Protein AF-0000000073400977 (afdb_homodimer)

Sequence (310 aa):
MTTTLLTLATMTAHAARPRTPLIPEDAAQAQTTTGIQIHACEYDSSHRQARTFQHTEATLYDAAGAAIIKHRAGPSWKAQDGSRIVGEKIADAPSPNADNTTRLPLSTHASASGSLASVRCVRRLDTKGGTARATPCTTEPQLGSSPYYARDVFWMTTTLLTLATMTAHAARPRTPLIPEDAAQAQTTTGIQIHACEYDSSHRQARTFQHTEATLYDAAGAAIIKHRAGPSWKAQDGSRIVGEKIADAPSPNADNTTRLPLSTHASASGSLASVRCVRRLDTKGGTARATPCTTEPQLGSSPYYARDVFW

Nearest PDB structures (foldseek):
  7qx5-assembly1_A  TM=2.107E-01  e=5.717E+00  Bacillus thuringiensis serovar israelensis

Secondary structure (DSSP, 8-state):
--------------------PPPPTTPPPPEEEEEEEEEEEEE-TTS-EEEEEEEEEEEEE-TT--EEEEEETTTEEEETTS-EEEEEE------SSTTB----EEEEEESSSSTTTT--EEEEEEEEEBPPP-SPPSSSSEEEEEEEEEEEEE-/--------------------PPPPTTPPPPEEEEEEEEEEEEE-TTS-EEEEEEEEEEEEE-TT--EEEEEETTTEEEETTS-EEEEEE------SSTTB----EEEEEESSSSTTTT--EEEEEEEEEBPPP-SPPSSSSEEEEEEEEEEEEE-

pLDDT: mean 84.65, std 14.19, range [38.97, 98.44]

Structure (mmCIF, N/CA/C/O backbone):
data_AF-0000000073400977-model_v1
#
loop_
_entity.id
_entity.type
_entity.pdbx_description
1 polymer 'DUF3455 domain-containing protein'
#
loop_
_atom_site.group_PDB
_atom_site.id
_atom_site.type_symbol
_atom_site.label_atom_id
_atom_site.label_alt_id
_atom_site.label_comp_id
_atom_site.label_asym_id
_atom_site.label_entity_id
_atom_site.label_seq_id
_atom_site.pdbx_PDB_ins_code
_atom_site.Cartn_x
_atom_site.Cartn_y
_atom_site.Cartn_z
_atom_site.occupancy
_atom_site.B_iso_or_equiv
_atom_site.auth_seq_id
_atom_site.auth_comp_id
_atom_site.auth_asym_id
_atom_site.auth_atom_id
_atom_site.pdbx_PDB_model_num
ATOM 1 N N . MET A 1 1 ? -54.625 52.094 -8.906 1 39.78 1 MET A N 1
ATOM 2 C CA . MET A 1 1 ? -53.625 51.719 -7.902 1 39.78 1 MET A CA 1
ATOM 3 C C . MET A 1 1 ? -52.875 50.469 -8.344 1 39.78 1 MET A C 1
ATOM 5 O O . MET A 1 1 ? -53.438 49.375 -8.461 1 39.78 1 MET A O 1
ATOM 9 N N . THR A 1 2 ? -51.812 50.625 -9.289 1 54.19 2 THR A N 1
ATOM 10 C CA . THR A 1 2 ? -50.938 49.625 -9.852 1 54.19 2 THR A CA 1
ATOM 11 C C . THR A 1 2 ? -50.031 49 -8.773 1 54.19 2 THR A C 1
ATOM 13 O O . THR A 1 2 ? -49.281 49.719 -8.125 1 54.19 2 THR A O 1
ATOM 16 N N . THR A 1 3 ? -50.5 47.906 -8.133 1 53.97 3 THR A N 1
ATOM 17 C CA . THR A 1 3 ? -49.719 47.125 -7.16 1 53.97 3 THR A CA 1
ATOM 18 C C . THR A 1 3 ? -48.469 46.531 -7.805 1 53.97 3 THR A C 1
ATOM 20 O O . THR A 1 3 ? -48.562 45.781 -8.773 1 53.97 3 THR A O 1
ATOM 23 N N . THR A 1 4 ? -47.375 47.25 -7.695 1 54.69 4 THR A N 1
ATOM 24 C CA . THR A 1 4 ? -46.094 46.688 -8.156 1 54.69 4 THR A CA 1
ATOM 25 C C . THR A 1 4 ? -45.656 45.562 -7.254 1 54.69 4 THR A C 1
ATOM 27 O O . THR A 1 4 ? -45.5 45.719 -6.043 1 54.69 4 THR A O 1
ATOM 30 N N . LEU A 1 5 ? -45.875 44.281 -7.664 1 56.19 5 LEU A N 1
ATOM 31 C CA . LEU A 1 5 ? -45.344 43.125 -6.969 1 56.19 5 LEU A CA 1
ATOM 32 C C . LEU A 1 5 ? -43.844 43.094 -6.988 1 56.19 5 LEU A C 1
ATOM 34 O O . LEU A 1 5 ? -43.219 43 -8.055 1 56.19 5 LEU A O 1
ATOM 38 N N . LEU A 1 6 ? -43.281 43.625 -5.875 1 54.19 6 LEU A N 1
ATOM 39 C CA . LEU A 1 6 ? -41.812 43.5 -5.75 1 54.19 6 LEU A CA 1
ATOM 40 C C . LEU A 1 6 ? -41.438 42.031 -5.477 1 54.19 6 LEU A C 1
ATOM 42 O O . LEU A 1 6 ? -41.812 41.469 -4.457 1 54.19 6 LEU A O 1
ATOM 46 N N . THR A 1 7 ? -41.125 41.25 -6.496 1 57.5 7 THR A N 1
ATOM 47 C CA . THR A 1 7 ? -40.594 39.906 -6.293 1 57.5 7 THR A CA 1
ATOM 48 C C . THR A 1 7 ? -39.219 39.969 -5.641 1 57.5 7 THR A C 1
ATOM 50 O O . THR A 1 7 ? -38.312 40.625 -6.156 1 57.5 7 THR A O 1
ATOM 53 N N . LEU A 1 8 ? -39.188 39.781 -4.316 1 54.88 8 LEU A N 1
ATOM 54 C CA . LEU A 1 8 ? -37.906 39.594 -3.627 1 54.88 8 LEU A CA 1
ATOM 55 C C . LEU A 1 8 ? -37.188 38.344 -4.152 1 54.88 8 LEU A C 1
ATOM 57 O O . LEU A 1 8 ? -37.656 37.219 -3.992 1 54.88 8 LEU A O 1
ATOM 61 N N . ALA A 1 9 ? -36.188 38.531 -5.043 1 54.69 9 ALA A N 1
ATOM 62 C CA . ALA A 1 9 ? -35.312 37.438 -5.445 1 54.69 9 ALA A CA 1
ATOM 63 C C . ALA A 1 9 ? -34.406 37 -4.297 1 54.69 9 ALA A C 1
ATOM 65 O O . ALA A 1 9 ? -33.594 37.781 -3.814 1 54.69 9 ALA A O 1
ATOM 66 N N . THR A 1 10 ? -34.75 36 -3.488 1 56 10 THR A N 1
ATOM 67 C CA . THR A 1 10 ? -33.844 35.406 -2.525 1 56 10 THR A CA 1
ATOM 68 C C . THR A 1 10 ? -32.594 34.844 -3.229 1 56 10 THR A C 1
ATOM 70 O O . THR A 1 10 ? -32.719 33.969 -4.109 1 56 10 THR A O 1
ATOM 73 N N . MET A 1 11 ? -31.547 35.625 -3.299 1 50.44 11 MET A N 1
ATOM 74 C CA . MET A 1 11 ? -30.297 35 -3.738 1 50.44 11 MET A CA 1
ATOM 75 C C . MET A 1 11 ? -29.812 33.969 -2.742 1 50.44 11 MET A C 1
ATOM 77 O O . MET A 1 11 ? -29.641 34.25 -1.558 1 50.44 11 MET A O 1
ATOM 81 N N . THR A 1 12 ? -30.141 32.75 -2.914 1 53.78 12 THR A N 1
ATOM 82 C CA . THR A 1 12 ? -29.516 31.703 -2.121 1 53.78 12 THR A CA 1
ATOM 83 C C . THR A 1 12 ? -27.984 31.812 -2.184 1 53.78 12 THR A C 1
ATOM 85 O O . THR A 1 12 ? -27.406 31.844 -3.27 1 53.78 12 THR A O 1
ATOM 88 N N . ALA A 1 13 ? -27.344 32.5 -1.235 1 48.69 13 ALA A N 1
ATOM 89 C CA . ALA A 1 13 ? -25.875 32.406 -1.113 1 48.69 13 ALA A CA 1
ATOM 90 C C . ALA A 1 13 ? -25.391 30.969 -1.142 1 48.69 13 ALA A C 1
ATOM 92 O O . ALA A 1 13 ? -25.766 30.172 -0.286 1 48.69 13 ALA A O 1
ATOM 93 N N . HIS A 1 14 ? -25.141 30.375 -2.268 1 51.81 14 HIS A N 1
ATOM 94 C CA . HIS A 1 14 ? -24.422 29.109 -2.244 1 51.81 14 HIS A CA 1
ATOM 95 C C . HIS A 1 14 ? -23.188 29.203 -1.34 1 51.81 14 HIS A C 1
ATOM 97 O O . HIS A 1 14 ? -22.359 30.094 -1.499 1 51.81 14 HIS A O 1
ATOM 103 N N . ALA A 1 15 ? -23.328 28.922 -0.054 1 50.62 15 ALA A N 1
ATOM 104 C CA . ALA A 1 15 ? -22.156 28.844 0.823 1 50.62 15 ALA A CA 1
ATOM 105 C C . ALA A 1 15 ? -20.938 28.359 0.061 1 50.62 15 ALA A C 1
ATOM 107 O O . ALA A 1 15 ? -21.016 27.359 -0.672 1 50.62 15 ALA A O 1
ATOM 108 N N . ALA A 1 16 ? -19.969 29.188 -0.176 1 49.66 16 ALA A N 1
ATOM 109 C CA . ALA A 1 16 ? -18.703 28.875 -0.848 1 49.66 16 ALA A CA 1
ATOM 110 C C . ALA A 1 16 ? -18.078 27.609 -0.268 1 49.66 16 ALA A C 1
ATOM 112 O O . ALA A 1 16 ? -18.047 27.422 0.952 1 49.66 16 ALA A O 1
ATOM 113 N N . ARG A 1 17 ? -18.234 26.469 -0.94 1 48.78 17 ARG A N 1
ATOM 114 C CA . ARG A 1 17 ? -17.484 25.266 -0.56 1 48.78 17 ARG A CA 1
ATOM 115 C C . ARG A 1 17 ? -16.094 25.625 -0.065 1 48.78 17 ARG A C 1
ATOM 117 O O . ARG A 1 17 ? -15.391 26.422 -0.695 1 48.78 17 ARG A O 1
ATOM 124 N N . PRO A 1 18 ? -15.938 25.469 1.251 1 52.59 18 PRO A N 1
ATOM 125 C CA . PRO A 1 18 ? -14.586 25.797 1.709 1 52.59 18 PRO A CA 1
ATOM 126 C C . PRO A 1 18 ? -13.5 25.344 0.733 1 52.59 18 PRO A C 1
ATOM 128 O O . PRO A 1 18 ? -13.625 24.281 0.118 1 52.59 18 PRO A O 1
ATOM 131 N N . ARG A 1 19 ? -12.758 26.234 0.115 1 57.56 19 ARG A N 1
ATOM 132 C CA . ARG A 1 19 ? -11.703 26 -0.868 1 57.56 19 ARG A CA 1
ATOM 133 C C . ARG A 1 19 ? -10.594 25.125 -0.293 1 57.56 19 ARG A C 1
ATOM 135 O O . ARG A 1 19 ? -10.148 25.344 0.839 1 57.56 19 ARG A O 1
ATOM 142 N N . THR A 1 20 ? -10.414 23.844 -0.819 1 63.03 20 THR A N 1
ATOM 143 C CA . THR A 1 20 ? -9.234 23.031 -0.506 1 63.03 20 THR A CA 1
ATOM 144 C C . THR A 1 20 ? -7.98 23.906 -0.473 1 63.03 20 THR A C 1
ATOM 146 O O . THR A 1 20 ? -7.688 24.609 -1.437 1 63.03 20 THR A O 1
ATOM 149 N N . PRO A 1 21 ? -7.441 24.062 0.737 1 70.44 21 PRO A N 1
ATOM 150 C CA . PRO A 1 21 ? -6.203 24.844 0.768 1 70.44 21 PRO A CA 1
ATOM 151 C C . PRO A 1 21 ? -5.176 24.344 -0.253 1 70.44 21 PRO A C 1
ATOM 153 O O . PRO A 1 21 ? -5.062 23.141 -0.494 1 70.44 21 PRO A O 1
ATOM 156 N N . LEU A 1 22 ? -4.609 25.234 -0.912 1 80 22 LEU A N 1
ATOM 157 C CA . LEU A 1 22 ? -3.537 24.922 -1.851 1 80 22 LEU A CA 1
ATOM 158 C C . LEU A 1 22 ? -2.279 24.484 -1.111 1 80 22 LEU A C 1
ATOM 160 O O . LEU A 1 22 ? -1.969 25 -0.038 1 80 22 LEU A O 1
ATOM 164 N N . ILE A 1 23 ? -1.679 23.531 -1.582 1 85.5 23 ILE A N 1
ATOM 165 C CA . ILE A 1 23 ? -0.387 23.109 -1.049 1 85.5 23 ILE A CA 1
ATOM 166 C C . ILE A 1 23 ? 0.667 24.172 -1.347 1 85.5 23 ILE A C 1
ATOM 168 O O . ILE A 1 23 ? 0.895 24.516 -2.508 1 85.5 23 ILE A O 1
ATOM 172 N N . PRO A 1 24 ? 1.241 24.656 -0.338 1 88.31 24 PRO A N 1
ATOM 173 C CA . PRO A 1 24 ? 2.266 25.672 -0.581 1 88.31 24 PRO A CA 1
ATOM 174 C C . PRO A 1 24 ? 3.469 25.141 -1.347 1 88.31 24 PRO A C 1
ATOM 176 O O . PRO A 1 24 ? 3.771 23.938 -1.262 1 88.31 24 PRO A O 1
ATOM 179 N N . GLU A 1 25 ? 4.148 25.984 -2 1 84.5 25 GLU A N 1
ATOM 180 C CA . GLU A 1 25 ? 5.301 25.594 -2.807 1 84.5 25 GLU A CA 1
ATOM 181 C C . GLU A 1 25 ? 6.422 25.047 -1.933 1 84.5 25 GLU A C 1
ATOM 183 O O . GLU A 1 25 ? 7.199 24.203 -2.377 1 84.5 25 GLU A O 1
ATOM 188 N N . ASP A 1 26 ? 6.465 25.5 -0.691 1 85.88 26 ASP A N 1
ATOM 189 C CA . ASP A 1 26 ? 7.566 25.094 0.182 1 85.88 26 ASP A CA 1
ATOM 190 C C . ASP A 1 26 ? 7.152 23.938 1.082 1 85.88 26 ASP A C 1
ATOM 192 O O . ASP A 1 26 ? 7.812 23.656 2.084 1 85.88 26 ASP A O 1
ATOM 196 N N . ALA A 1 27 ? 6.109 23.359 0.75 1 88.94 27 ALA A N 1
ATOM 197 C CA . ALA A 1 27 ? 5.688 22.188 1.524 1 88.94 27 ALA A CA 1
ATOM 198 C C . ALA A 1 27 ? 6.762 21.109 1.511 1 88.94 27 ALA A C 1
ATOM 200 O O . ALA A 1 27 ? 7.504 20.969 0.537 1 88.94 27 ALA A O 1
ATOM 201 N N . ALA A 1 28 ? 6.777 20.375 2.65 1 85.5 28 ALA A N 1
ATOM 202 C CA . ALA A 1 28 ? 7.715 19.266 2.721 1 85.5 28 ALA A CA 1
ATOM 203 C C . ALA A 1 28 ? 7.449 18.25 1.612 1 85.5 28 ALA A C 1
ATOM 205 O O . ALA A 1 28 ? 6.344 18.188 1.064 1 85.5 28 ALA A O 1
ATOM 206 N N . GLN A 1 29 ? 8.555 17.516 1.292 1 85.25 29 GLN A N 1
ATOM 207 C CA . GLN A 1 29 ? 8.414 16.453 0.294 1 85.25 29 GLN A CA 1
ATOM 208 C C . GLN A 1 29 ? 7.336 15.461 0.695 1 85.25 29 GLN A C 1
ATOM 210 O O . GLN A 1 29 ? 7.234 15.078 1.864 1 85.25 29 GLN A O 1
ATOM 215 N N . ALA A 1 30 ? 6.602 15.023 -0.311 1 90.06 30 ALA A N 1
ATOM 216 C CA . ALA A 1 30 ? 5.555 14.031 -0.081 1 90.06 30 ALA A CA 1
ATOM 217 C C . ALA A 1 30 ? 6.148 12.703 0.376 1 90.06 30 ALA A C 1
ATOM 219 O O . ALA A 1 30 ? 7.18 12.266 -0.144 1 90.06 30 ALA A O 1
ATOM 220 N N . GLN A 1 31 ? 5.512 12.133 1.37 1 94.69 31 GLN A N 1
ATOM 221 C CA . GLN A 1 31 ? 5.855 10.781 1.821 1 94.69 31 GLN A CA 1
ATOM 222 C C . GLN A 1 31 ? 4.934 9.742 1.188 1 94.69 31 GLN A C 1
ATOM 224 O O . GLN A 1 31 ? 3.727 9.953 1.083 1 94.69 31 GLN A O 1
ATOM 229 N N . THR A 1 32 ? 5.551 8.672 0.686 1 96.5 32 THR A N 1
ATOM 230 C CA . THR A 1 32 ? 4.727 7.582 0.184 1 96.5 32 THR A CA 1
ATOM 231 C C . THR A 1 32 ? 4.094 6.805 1.337 1 96.5 32 THR A C 1
ATOM 233 O O . THR A 1 32 ? 4.754 6.539 2.344 1 96.5 32 THR A O 1
ATOM 236 N N . THR A 1 33 ? 2.848 6.438 1.116 1 97.5 33 THR A N 1
ATOM 237 C CA . THR A 1 33 ? 2.064 5.816 2.178 1 97.5 33 THR A CA 1
ATOM 238 C C . THR A 1 33 ? 1.397 4.539 1.679 1 97.5 33 THR A C 1
ATOM 240 O O . THR A 1 33 ? 0.816 4.52 0.592 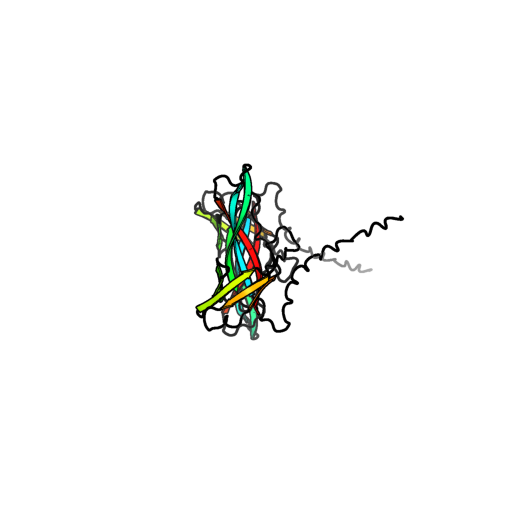1 97.5 33 THR A O 1
ATOM 243 N N . THR A 1 34 ? 1.548 3.455 2.396 1 98 34 THR A N 1
ATOM 244 C CA . THR A 1 34 ? 0.735 2.262 2.191 1 98 34 THR A CA 1
ATOM 245 C C . THR A 1 34 ? 0.111 1.799 3.504 1 98 34 THR A C 1
ATOM 247 O O . THR A 1 34 ? 0.712 1.95 4.57 1 98 34 THR A O 1
ATOM 250 N N . GLY A 1 35 ? -1.035 1.235 3.43 1 97.38 35 GLY A N 1
ATOM 251 C CA . GLY A 1 35 ? -1.782 0.734 4.574 1 97.38 35 GLY A CA 1
ATOM 252 C C . GLY A 1 35 ? -3.174 0.253 4.211 1 97.38 35 GLY A C 1
ATOM 253 O O . GLY A 1 35 ? -3.396 -0.255 3.109 1 97.38 35 GLY A O 1
ATOM 254 N N . ILE A 1 36 ? -4.047 0.363 5.262 1 97.31 36 ILE A N 1
ATOM 255 C CA . ILE A 1 36 ? -5.418 -0.092 5.055 1 97.31 36 ILE A CA 1
ATOM 256 C C . ILE A 1 36 ? -6.395 0.963 5.57 1 97.31 36 ILE A C 1
ATOM 258 O O . ILE A 1 36 ? -6.125 1.627 6.574 1 97.31 36 ILE A O 1
ATOM 262 N N . GLN A 1 37 ? -7.453 1.083 4.781 1 96.12 37 GLN A N 1
ATOM 263 C CA . GLN A 1 37 ? -8.648 1.747 5.285 1 96.12 37 GLN A CA 1
ATOM 264 C C . GLN A 1 37 ? -9.602 0.746 5.926 1 96.12 37 GLN A C 1
ATOM 266 O O . GLN A 1 37 ? -9.945 -0.275 5.324 1 96.12 37 GLN A O 1
ATOM 271 N N . ILE A 1 38 ? -10.031 1.116 7.121 1 94.62 38 ILE A N 1
ATOM 272 C CA . ILE A 1 38 ? -10.922 0.216 7.848 1 94.62 38 ILE A CA 1
ATOM 273 C C . ILE A 1 38 ? -12.352 0.746 7.785 1 94.62 38 ILE A C 1
ATOM 275 O O . ILE A 1 38 ? -12.602 1.912 8.094 1 94.62 38 ILE A O 1
ATOM 279 N N . HIS A 1 39 ? -13.211 -0.161 7.348 1 92.5 39 HIS A N 1
ATOM 280 C CA . HIS A 1 39 ? -14.633 0.156 7.25 1 92.5 39 HIS A CA 1
ATOM 281 C C . HIS A 1 39 ? -15.469 -0.806 8.086 1 92.5 39 HIS A C 1
ATOM 283 O O . HIS A 1 39 ? -15.117 -1.978 8.234 1 92.5 39 HIS A O 1
ATOM 289 N N . ALA A 1 40 ? -16.516 -0.294 8.617 1 89.19 40 ALA A N 1
ATOM 290 C CA . ALA A 1 40 ? -17.516 -1.134 9.281 1 89.19 40 ALA A CA 1
ATOM 291 C C . ALA A 1 40 ? -18.719 -1.375 8.375 1 89.19 40 ALA A C 1
ATOM 293 O O . ALA A 1 40 ? -19.188 -0.462 7.688 1 89.19 40 ALA A O 1
ATOM 294 N N . CYS A 1 41 ? -19.047 -2.58 8.297 1 84.5 41 CYS A N 1
ATOM 295 C CA . CYS A 1 41 ? -20.281 -2.947 7.625 1 84.5 41 CYS A CA 1
ATOM 296 C C . CYS A 1 41 ? -21.422 -3.092 8.625 1 84.5 41 CYS A C 1
ATOM 298 O O . CYS A 1 41 ? -21.312 -3.846 9.594 1 84.5 41 CYS A O 1
ATOM 300 N N . GLU A 1 42 ? -22.438 -2.297 8.406 1 82.25 42 GLU A N 1
ATOM 301 C CA . GLU A 1 42 ? -23.594 -2.33 9.289 1 82.25 42 GLU A CA 1
ATOM 302 C C . GLU A 1 42 ? -24.891 -2.293 8.484 1 82.25 42 GLU A C 1
ATOM 304 O O . GLU A 1 42 ? -24.891 -1.948 7.301 1 82.25 42 GLU A O 1
ATOM 309 N N . TYR A 1 43 ? -25.875 -2.84 9.07 1 78.69 43 TYR A N 1
ATOM 310 C CA . TYR A 1 43 ? -27.203 -2.682 8.5 1 78.69 43 TYR A CA 1
ATOM 311 C C . TYR A 1 43 ? -27.891 -1.432 9.047 1 78.69 43 TYR A C 1
ATOM 313 O O . TYR A 1 43 ? -27.781 -1.126 10.234 1 78.69 43 TYR A O 1
ATOM 321 N N . ASP A 1 44 ? -28.344 -0.741 8.031 1 76.38 44 ASP A N 1
ATOM 322 C CA . ASP A 1 44 ? -29.078 0.423 8.508 1 76.38 44 ASP A CA 1
ATOM 323 C C . ASP A 1 44 ? -30.484 0.03 8.977 1 76.38 44 ASP A C 1
ATOM 325 O O . ASP A 1 44 ? -30.797 -1.157 9.047 1 76.38 44 ASP A O 1
ATOM 329 N N . SER A 1 45 ? -31.203 1.063 9.453 1 80.44 45 SER A N 1
ATOM 330 C CA . SER A 1 45 ? -32.531 0.844 10.039 1 80.44 45 SER A CA 1
ATOM 331 C C . SER A 1 45 ? -33.469 0.174 9.039 1 80.44 45 SER A C 1
ATOM 333 O O . SER A 1 45 ? -34.438 -0.482 9.43 1 80.44 45 SER A O 1
ATOM 335 N N . SER A 1 46 ? -33.188 0.303 7.766 1 85.19 46 SER A N 1
ATOM 336 C CA . SER A 1 46 ? -33.969 -0.32 6.723 1 85.19 46 SER A CA 1
ATOM 337 C C . SER A 1 46 ? -33.406 -1.669 6.309 1 85.19 46 SER A C 1
ATOM 339 O O . SER A 1 46 ? -33.781 -2.227 5.281 1 85.19 46 SER A O 1
ATOM 341 N N . HIS A 1 47 ? -32.469 -2.092 7.023 1 77.81 47 HIS A N 1
ATOM 342 C CA . HIS A 1 47 ? -31.812 -3.389 6.832 1 77.81 47 HIS A CA 1
ATOM 343 C C . HIS A 1 47 ? -31 -3.416 5.543 1 77.81 47 HIS A C 1
ATOM 345 O O . HIS A 1 47 ? -30.844 -4.469 4.926 1 77.81 47 HIS A O 1
ATOM 351 N N . ARG A 1 48 ? -30.781 -2.186 5.125 1 82.56 48 ARG A N 1
ATOM 352 C CA . ARG A 1 48 ? -29.844 -2.078 4.012 1 82.56 48 ARG A CA 1
ATOM 353 C C . ARG A 1 48 ? -28.406 -2.035 4.512 1 82.56 48 ARG A C 1
ATOM 355 O O . ARG A 1 48 ? -28.141 -1.498 5.586 1 82.56 48 ARG A O 1
ATOM 362 N N . GLN A 1 49 ? -27.547 -2.697 3.736 1 82.12 49 GLN A N 1
ATOM 363 C CA . GLN A 1 49 ? -26.125 -2.695 4.113 1 82.12 49 GLN A CA 1
ATOM 364 C C . GLN A 1 49 ? -25.5 -1.335 3.85 1 82.12 49 GLN A C 1
ATOM 366 O O . GLN A 1 49 ? -25.734 -0.72 2.809 1 82.12 49 GLN A O 1
ATOM 371 N N . ALA A 1 50 ? -24.906 -0.84 4.969 1 81.06 50 ALA A N 1
ATOM 372 C CA . ALA A 1 50 ? -24.125 0.392 4.855 1 81.06 50 ALA A CA 1
ATOM 373 C C . ALA A 1 50 ? -22.688 0.177 5.312 1 81.06 50 ALA A C 1
ATOM 375 O O . ALA A 1 50 ? -22.438 -0.606 6.23 1 81.06 50 ALA A O 1
ATOM 376 N N . ARG A 1 51 ? -21.781 0.75 4.582 1 85.94 51 ARG A N 1
ATOM 377 C CA . ARG A 1 51 ? -20.375 0.733 4.992 1 85.94 51 ARG A CA 1
ATOM 378 C C . ARG A 1 51 ? -19.922 2.117 5.441 1 85.94 51 ARG A C 1
ATOM 380 O O . ARG A 1 51 ? -20.125 3.104 4.73 1 85.94 51 ARG A O 1
ATOM 387 N N . THR A 1 52 ? -19.344 2.117 6.688 1 88.5 52 THR A N 1
ATOM 388 C CA . THR A 1 52 ? -18.891 3.379 7.258 1 88.5 52 THR A CA 1
ATOM 389 C C . THR A 1 52 ? -17.391 3.338 7.539 1 88.5 52 THR A C 1
ATOM 391 O O . THR A 1 52 ? -16.891 2.377 8.125 1 88.5 52 THR A O 1
ATOM 394 N N . PHE A 1 53 ? -16.844 4.398 7.113 1 91.19 53 PHE A N 1
ATOM 395 C CA . PHE A 1 53 ? -15.422 4.5 7.391 1 91.19 53 PHE A CA 1
ATOM 396 C C . PHE A 1 53 ? -15.164 4.605 8.891 1 91.19 53 PHE A C 1
ATOM 398 O O . PHE A 1 53 ? -15.828 5.375 9.586 1 91.19 53 PHE A O 1
ATOM 405 N N . GLN A 1 54 ? -14.141 3.795 9.352 1 93.56 54 GLN A N 1
ATOM 406 C CA . GLN A 1 54 ? -13.758 3.859 10.758 1 93.56 54 GLN A CA 1
ATOM 407 C C . GLN A 1 54 ? -12.453 4.621 10.945 1 93.56 54 GLN A C 1
ATOM 409 O O . GLN A 1 54 ? -12.438 5.719 11.508 1 93.56 54 GLN A O 1
ATOM 414 N N . HIS A 1 55 ? -11.359 4.125 10.43 1 94.94 55 HIS A N 1
ATOM 415 C CA . HIS A 1 55 ? -10.07 4.801 10.5 1 94.94 55 HIS A CA 1
ATOM 416 C C . HIS A 1 55 ? -9.07 4.184 9.523 1 94.94 55 HIS A C 1
ATOM 418 O O . HIS A 1 55 ? -9.375 3.186 8.867 1 94.94 55 HIS A O 1
ATOM 424 N N . THR A 1 56 ? -7.895 4.879 9.492 1 95.5 56 THR A N 1
ATOM 425 C CA . THR A 1 56 ? -6.785 4.426 8.664 1 95.5 56 THR A CA 1
ATOM 426 C C . THR A 1 56 ? -5.66 3.857 9.523 1 95.5 56 THR A C 1
ATOM 428 O O . THR A 1 56 ? -5.406 4.344 10.625 1 95.5 56 THR A O 1
ATOM 431 N N . GLU A 1 57 ? -5.039 2.768 9.047 1 97.81 57 GLU A N 1
ATOM 432 C CA . GLU A 1 57 ? -3.742 2.309 9.531 1 97.81 57 GLU A CA 1
ATOM 433 C C . GLU A 1 57 ? -2.713 2.268 8.406 1 97.81 57 GLU A C 1
ATOM 435 O O . GLU A 1 57 ? -2.906 1.573 7.406 1 97.81 57 GLU A O 1
ATOM 440 N N . ALA A 1 58 ? -1.664 3.031 8.656 1 98.25 58 ALA A N 1
ATOM 441 C CA . ALA A 1 58 ? -0.734 3.119 7.531 1 98.25 58 ALA A CA 1
ATOM 442 C C . ALA A 1 58 ? 0.674 3.457 8.016 1 98.25 58 ALA A C 1
ATOM 444 O O . ALA A 1 58 ? 0.871 3.816 9.172 1 98.25 58 ALA A O 1
ATOM 445 N N . THR A 1 59 ? 1.605 3.184 7.172 1 98.38 59 THR A N 1
ATOM 446 C CA . THR A 1 59 ? 3.002 3.572 7.336 1 98.38 59 THR A CA 1
ATOM 447 C C . THR A 1 59 ? 3.428 4.535 6.23 1 98.38 59 THR A C 1
ATOM 449 O O . THR A 1 59 ? 3.1 4.328 5.062 1 98.38 59 THR A O 1
ATOM 452 N N . LEU A 1 60 ? 4.062 5.582 6.605 1 98.19 60 LEU A N 1
ATOM 453 C CA . LEU A 1 60 ? 4.625 6.527 5.645 1 98.19 60 LEU A CA 1
ATOM 454 C C . LEU A 1 60 ? 6.137 6.359 5.539 1 98.19 60 LEU A C 1
ATOM 456 O O . LEU A 1 60 ? 6.82 6.195 6.551 1 98.19 60 LEU A O 1
ATOM 460 N N . TYR A 1 61 ? 6.605 6.434 4.328 1 95.69 61 TYR A N 1
ATOM 461 C CA . TYR A 1 61 ? 8.016 6.25 4.004 1 95.69 61 TYR A CA 1
ATOM 462 C C . TYR A 1 61 ? 8.609 7.516 3.4 1 95.69 61 TYR A C 1
ATOM 464 O O . TYR A 1 61 ? 7.984 8.164 2.561 1 95.69 61 TYR A O 1
ATOM 472 N N . ASP A 1 62 ? 9.797 7.867 3.854 1 92.56 62 ASP A N 1
ATOM 473 C CA . ASP A 1 62 ? 10.438 9.039 3.268 1 92.56 62 ASP A CA 1
ATOM 474 C C . ASP A 1 62 ? 11.133 8.688 1.954 1 92.56 62 ASP A C 1
ATOM 476 O O . ASP A 1 62 ? 11.016 7.562 1.465 1 92.56 62 ASP A O 1
ATOM 480 N N . ALA A 1 63 ? 11.781 9.656 1.384 1 87.62 63 ALA A N 1
ATOM 481 C CA . ALA A 1 63 ? 12.383 9.5 0.061 1 87.62 63 ALA A CA 1
ATOM 482 C C . ALA A 1 63 ? 13.469 8.438 0.073 1 87.62 63 ALA A C 1
ATOM 484 O O . ALA A 1 63 ? 13.766 7.828 -0.958 1 87.62 63 ALA A O 1
ATOM 485 N N . ALA A 1 64 ? 14.078 8.156 1.246 1 84.56 64 ALA A N 1
ATOM 486 C CA . ALA A 1 64 ? 15.133 7.156 1.378 1 84.56 64 ALA A CA 1
ATOM 487 C C . ALA A 1 64 ? 14.539 5.766 1.589 1 84.56 64 ALA A C 1
ATOM 489 O O . ALA A 1 64 ? 15.273 4.77 1.615 1 84.56 64 ALA A O 1
ATOM 490 N N . GLY A 1 65 ? 13.219 5.711 1.744 1 89.88 65 GLY A N 1
ATOM 491 C CA . GLY A 1 65 ? 12.555 4.43 1.933 1 89.88 65 GLY A CA 1
ATOM 492 C C . GLY A 1 65 ? 12.453 4.02 3.389 1 89.88 65 GLY A C 1
ATOM 493 O O . GLY A 1 65 ? 12.094 2.879 3.695 1 89.88 65 GLY A O 1
ATOM 494 N N . ALA A 1 66 ? 12.852 4.922 4.246 1 91.25 66 ALA A N 1
ATOM 495 C CA . ALA A 1 66 ? 12.711 4.629 5.668 1 91.25 66 ALA A CA 1
ATOM 496 C C . ALA A 1 66 ? 11.266 4.801 6.125 1 91.25 66 ALA A C 1
ATOM 498 O O . ALA A 1 66 ? 10.594 5.77 5.75 1 91.25 66 ALA A O 1
ATOM 499 N N . ALA A 1 67 ? 10.773 3.793 6.863 1 95.88 67 ALA A N 1
ATOM 500 C CA . ALA A 1 67 ? 9.484 3.947 7.531 1 95.88 67 ALA A CA 1
ATOM 501 C C . ALA A 1 67 ? 9.578 4.949 8.68 1 95.88 67 ALA A C 1
ATOM 503 O O . ALA A 1 67 ? 10.094 4.629 9.75 1 95.88 67 ALA A O 1
ATOM 504 N N . ILE A 1 68 ? 8.938 6.141 8.523 1 96.44 68 ILE A N 1
ATOM 505 C CA . ILE A 1 68 ? 9.297 7.203 9.453 1 96.44 68 ILE A CA 1
ATOM 506 C C . ILE A 1 68 ? 8.062 7.648 10.227 1 96.44 68 ILE A C 1
ATOM 508 O O . ILE A 1 68 ? 8.172 8.328 11.25 1 96.44 68 ILE A O 1
ATOM 512 N N . ILE A 1 69 ? 6.871 7.387 9.758 1 97.62 69 ILE A N 1
ATOM 513 C CA . ILE A 1 69 ? 5.652 7.84 10.422 1 97.62 69 ILE A CA 1
ATOM 514 C C . ILE A 1 69 ? 4.617 6.715 10.422 1 97.62 69 ILE A C 1
ATOM 516 O O . ILE A 1 69 ? 4.438 6.023 9.422 1 97.62 69 ILE A O 1
ATOM 520 N N . LYS A 1 70 ? 3.994 6.52 11.531 1 98.25 70 LYS A N 1
ATOM 521 C CA . LYS A 1 70 ? 2.811 5.672 11.625 1 98.25 70 LYS A CA 1
ATOM 522 C C . LYS A 1 70 ? 1.535 6.508 11.672 1 98.25 70 LYS A C 1
ATOM 524 O O . LYS A 1 70 ? 1.48 7.527 12.367 1 98.25 70 LYS A O 1
ATOM 529 N N . HIS A 1 71 ? 0.605 6.125 10.844 1 97.62 71 HIS A N 1
ATOM 530 C CA . HIS A 1 71 ? -0.706 6.758 10.758 1 97.62 71 HIS A CA 1
ATOM 531 C C . HIS A 1 71 ? -1.798 5.848 11.305 1 97.62 71 HIS A C 1
ATOM 533 O O . HIS A 1 71 ? -1.89 4.68 10.922 1 97.62 71 HIS A O 1
ATOM 539 N N . ARG A 1 72 ? -2.578 6.344 12.281 1 97.19 72 ARG A N 1
ATOM 540 C CA . ARG A 1 72 ? -3.602 5.539 12.938 1 97.19 72 ARG A CA 1
ATOM 541 C C . ARG A 1 72 ? -4.855 6.363 13.203 1 97.19 72 ARG A C 1
ATOM 543 O O . ARG A 1 72 ? -5.031 7.441 12.633 1 97.19 72 ARG A O 1
ATOM 550 N N . ALA A 1 73 ? -5.738 5.707 13.992 1 95.5 73 ALA A N 1
ATOM 551 C CA . ALA A 1 73 ? -7.004 6.352 14.336 1 95.5 73 ALA A CA 1
ATOM 552 C C . ALA A 1 73 ? -6.77 7.715 14.984 1 95.5 73 ALA A C 1
ATOM 554 O O . ALA A 1 73 ? -5.824 7.887 15.758 1 95.5 73 ALA A O 1
ATOM 555 N N . GLY A 1 74 ? -7.777 8.492 14.711 1 90.12 74 GLY A N 1
ATOM 556 C CA . GLY A 1 74 ? -7.77 9.898 15.094 1 90.12 74 GLY A CA 1
ATOM 557 C C . GLY A 1 74 ? -8.539 10.781 14.133 1 90.12 74 GLY A C 1
ATOM 558 O O . GLY A 1 74 ? -9.734 11.008 14.32 1 90.12 74 GLY A O 1
ATOM 559 N N . PRO A 1 75 ? -7.816 11.008 12.992 1 94.75 75 PRO A N 1
ATOM 560 C CA . PRO A 1 75 ? -6.52 10.5 12.531 1 94.75 75 PRO A CA 1
ATOM 561 C C . PRO A 1 75 ? -5.344 11.125 13.273 1 94.75 75 PRO A C 1
ATOM 563 O O . PRO A 1 75 ? -5.41 12.289 13.672 1 94.75 75 PRO A O 1
ATOM 566 N N . SER A 1 76 ? -4.355 10.367 13.344 1 96.44 76 SER A N 1
ATOM 567 C CA . SER A 1 76 ? -3.125 10.828 13.984 1 96.44 76 SER A CA 1
ATOM 568 C C . SER A 1 76 ? -1.894 10.25 13.297 1 96.44 76 SER A C 1
ATOM 570 O O . SER A 1 76 ? -1.971 9.195 12.656 1 96.44 76 SER A O 1
ATOM 572 N N . TRP A 1 77 ? -0.851 11 13.391 1 96.94 77 TRP A N 1
ATOM 573 C CA . TRP A 1 77 ? 0.461 10.609 12.883 1 96.94 77 TRP A CA 1
ATOM 574 C C . TRP A 1 77 ? 1.516 10.688 13.977 1 96.94 77 TRP A C 1
ATOM 576 O O . TRP A 1 77 ? 1.574 11.672 14.727 1 96.94 77 TRP A O 1
ATOM 586 N N . LYS A 1 78 ? 2.279 9.703 14.094 1 97.25 78 LYS A N 1
ATOM 587 C CA . LYS A 1 78 ? 3.385 9.672 15.047 1 97.25 78 LYS A CA 1
ATOM 588 C C . LYS A 1 78 ? 4.707 9.367 14.344 1 97.25 78 LYS A C 1
ATOM 590 O O . LYS A 1 78 ? 4.828 8.367 13.641 1 97.25 78 LYS A O 1
ATOM 595 N N . ALA A 1 79 ? 5.648 10.242 14.578 1 97.06 79 ALA A N 1
ATOM 596 C CA . ALA A 1 79 ? 6.965 10.086 13.961 1 97.06 79 ALA A CA 1
ATOM 597 C C . ALA A 1 79 ? 7.891 9.281 14.867 1 97.06 79 ALA A C 1
ATOM 599 O O . ALA A 1 79 ? 7.57 9.023 16.031 1 97.06 79 ALA A O 1
ATOM 600 N N . GLN A 1 80 ? 9.039 8.898 14.336 1 95.81 80 GLN A N 1
ATOM 601 C CA . GLN A 1 80 ? 10.016 8.086 15.055 1 95.81 80 GLN A CA 1
ATOM 602 C C . GLN A 1 80 ? 10.57 8.836 16.266 1 95.81 80 GLN A C 1
ATOM 604 O O . GLN A 1 80 ? 10.93 8.227 17.266 1 95.81 80 GLN A O 1
ATOM 609 N N . ASP A 1 81 ? 10.625 10.133 16.188 1 94.75 81 ASP A N 1
ATOM 610 C CA . ASP A 1 81 ? 11.18 10.93 17.281 1 94.75 81 ASP A CA 1
ATOM 611 C C . ASP A 1 81 ? 10.156 11.125 18.391 1 94.75 81 ASP A C 1
ATOM 613 O O . ASP A 1 81 ? 10.398 11.891 19.328 1 94.75 81 ASP A O 1
ATOM 617 N N . GLY A 1 82 ? 9.016 10.602 18.141 1 94.31 82 GLY A N 1
ATOM 618 C CA . GLY A 1 82 ? 7.988 10.672 19.156 1 94.31 82 GLY A CA 1
ATOM 619 C C . GLY A 1 82 ? 6.992 11.789 18.938 1 94.31 82 GLY A C 1
ATOM 620 O O . GLY A 1 82 ? 5.93 11.82 19.562 1 94.31 82 GLY A O 1
ATOM 621 N N . SER A 1 83 ? 7.246 12.742 18.094 1 95.94 83 SER A N 1
ATOM 622 C CA . SER A 1 83 ? 6.301 13.82 17.797 1 95.94 83 SER A CA 1
ATOM 623 C C . SER A 1 83 ? 5.012 13.273 17.203 1 95.94 83 SER A C 1
ATOM 625 O O . SER A 1 83 ? 5.023 12.258 16.5 1 95.94 83 SER A O 1
ATOM 627 N N . ARG A 1 84 ? 3.975 13.977 17.516 1 96.31 84 ARG A N 1
ATOM 628 C CA . ARG A 1 84 ? 2.65 13.492 17.141 1 96.31 84 ARG A CA 1
ATOM 629 C C . ARG A 1 84 ? 1.733 14.648 16.766 1 96.31 84 ARG A C 1
ATOM 631 O O . ARG A 1 84 ? 1.771 15.711 17.391 1 96.31 84 ARG A O 1
ATOM 638 N N . ILE A 1 85 ? 0.89 14.383 15.695 1 96.44 85 ILE A N 1
ATOM 639 C CA . ILE A 1 85 ? -0.158 15.336 15.344 1 96.44 85 ILE A CA 1
ATOM 640 C C . ILE A 1 85 ? -1.493 14.602 15.211 1 96.44 85 ILE A C 1
ATOM 642 O O . ILE A 1 85 ? -1.526 13.406 14.922 1 96.44 85 ILE A O 1
ATOM 646 N N . VAL A 1 86 ? -2.521 15.328 15.523 1 96.12 86 VAL A N 1
ATOM 647 C CA . VAL A 1 86 ? -3.891 14.859 15.336 1 96.12 86 VAL A CA 1
ATOM 648 C C . VAL A 1 86 ? -4.602 15.727 14.297 1 96.12 86 VAL A C 1
ATOM 650 O O . VAL A 1 86 ? -4.453 16.953 14.305 1 96.12 86 VAL A O 1
ATOM 653 N N . GLY A 1 87 ? -5.352 15.031 13.43 1 93.69 87 GLY A N 1
ATOM 654 C CA . GLY A 1 87 ? -5.961 15.758 12.32 1 93.69 87 GLY A CA 1
ATOM 655 C C . GLY A 1 87 ? -7.469 15.852 12.43 1 93.69 87 GLY A C 1
ATOM 656 O O . GLY A 1 87 ? -8.102 15.039 13.109 1 93.69 87 GLY A O 1
ATOM 657 N N . GLU A 1 88 ? -7.957 16.875 11.734 1 91.94 88 GLU A N 1
ATOM 658 C CA . GLU A 1 88 ? -9.383 17.062 11.516 1 91.94 88 GLU A CA 1
ATOM 659 C C . GLU A 1 88 ? -9.688 17.375 10.055 1 91.94 88 GLU A C 1
ATOM 661 O O . GLU A 1 88 ? -9.016 18.203 9.438 1 91.94 88 GLU A O 1
ATOM 666 N N . LYS A 1 89 ? -10.68 16.688 9.617 1 88 89 LYS A N 1
ATOM 667 C CA . LYS A 1 89 ? -11.062 16.906 8.227 1 88 89 LYS A CA 1
ATOM 668 C C . LYS A 1 89 ? -11.578 18.328 8.031 1 88 89 LYS A C 1
ATOM 670 O O . LYS A 1 89 ? -12.406 18.812 8.805 1 88 89 LYS A O 1
ATOM 675 N N . ILE A 1 90 ? -11.086 19 6.957 1 85.88 90 ILE A N 1
ATOM 676 C CA . ILE A 1 90 ? -11.508 20.359 6.711 1 85.88 90 ILE A CA 1
ATOM 677 C C . ILE A 1 90 ? -12.469 20.406 5.527 1 85.88 90 ILE A C 1
ATOM 679 O O . ILE A 1 90 ? -13.32 21.297 5.438 1 85.88 90 ILE A O 1
ATOM 683 N N . ALA A 1 91 ? -12.328 19.453 4.621 1 82.38 91 ALA A N 1
ATOM 684 C CA . ALA A 1 91 ? -13.203 19.406 3.451 1 82.38 91 ALA A CA 1
ATOM 685 C C . ALA A 1 91 ? -13.242 18 2.861 1 82.38 91 ALA A C 1
ATOM 687 O O . ALA A 1 91 ? -12.398 17.156 3.178 1 82.38 91 ALA A O 1
ATOM 688 N N . ASP A 1 92 ? -14.289 17.844 2.078 1 78.88 92 ASP A N 1
ATOM 689 C CA . ASP A 1 92 ? -14.344 16.625 1.277 1 78.88 92 ASP A CA 1
ATOM 690 C C . ASP A 1 92 ? -13.602 16.812 -0.046 1 78.88 92 ASP A C 1
ATOM 692 O O . ASP A 1 92 ? -13.734 17.844 -0.703 1 78.88 92 ASP A O 1
ATOM 696 N N . ALA A 1 93 ? -12.75 15.945 -0.343 1 82.56 93 ALA A N 1
ATOM 697 C CA . ALA A 1 93 ? -12.055 15.922 -1.625 1 82.56 93 ALA A CA 1
ATOM 698 C C . ALA A 1 93 ? -12.055 14.523 -2.229 1 82.56 93 ALA A C 1
ATOM 700 O O . ALA A 1 93 ? -11.102 13.766 -2.051 1 82.56 93 ALA A O 1
ATOM 701 N N . PRO A 1 94 ? -13.102 14.258 -2.916 1 82.44 94 PRO A N 1
ATOM 702 C CA . PRO A 1 94 ? -13.164 12.914 -3.51 1 82.44 94 PRO A CA 1
ATOM 703 C C . PRO A 1 94 ? -12.039 12.664 -4.508 1 82.44 94 PRO A C 1
ATOM 705 O O . PRO A 1 94 ? -11.477 13.609 -5.066 1 82.44 94 PRO A O 1
ATOM 708 N N . SER A 1 95 ? -11.672 11.383 -4.672 1 87.25 95 SER A N 1
ATOM 709 C CA . SER A 1 95 ? -10.711 11 -5.703 1 87.25 95 SER A CA 1
ATOM 710 C C . SER A 1 95 ? -11.352 11.031 -7.09 1 87.25 95 SER A C 1
ATOM 712 O O . SER A 1 95 ? -12.547 10.766 -7.234 1 87.25 95 SER A O 1
ATOM 714 N N . PRO A 1 96 ? -10.555 11.383 -8.039 1 84.12 96 PRO A N 1
ATOM 715 C CA . PRO A 1 96 ? -11.094 11.32 -9.398 1 84.12 96 PRO A CA 1
ATOM 716 C C . PRO A 1 96 ? -11.57 9.914 -9.781 1 84.12 96 PRO A C 1
ATOM 718 O O . PRO A 1 96 ? -12.453 9.773 -10.633 1 84.12 96 PRO A O 1
ATOM 721 N N . ASN A 1 97 ? -10.984 8.938 -9.258 1 87.38 97 ASN A N 1
ATOM 722 C CA . ASN A 1 97 ? -11.383 7.547 -9.43 1 87.38 97 ASN A CA 1
ATOM 723 C C . ASN A 1 97 ? -12.156 7.031 -8.219 1 87.38 97 ASN A C 1
ATOM 725 O O . ASN A 1 97 ? -11.633 7 -7.109 1 87.38 97 ASN A O 1
ATOM 729 N N . ALA A 1 98 ? -13.391 6.578 -8.492 1 83.56 98 ALA A N 1
ATOM 730 C CA . ALA A 1 98 ? -14.289 6.188 -7.41 1 83.56 98 ALA A CA 1
ATOM 731 C C . ALA A 1 98 ? -13.758 4.957 -6.676 1 83.56 98 ALA A C 1
ATOM 733 O O . ALA A 1 98 ? -14.195 4.66 -5.559 1 83.56 98 ALA A O 1
ATOM 734 N N . ASP A 1 99 ? -12.805 4.219 -7.234 1 86 99 ASP A N 1
ATOM 735 C CA . ASP A 1 99 ? -12.25 3.025 -6.605 1 86 99 ASP A CA 1
ATOM 736 C C . ASP A 1 99 ? -11.117 3.387 -5.645 1 86 99 ASP A C 1
ATOM 738 O O . ASP A 1 99 ? -10.555 2.51 -4.988 1 86 99 ASP A O 1
ATOM 742 N N . ASN A 1 100 ? -10.914 4.715 -5.594 1 90.81 100 ASN A N 1
ATOM 743 C CA . ASN A 1 100 ? -9.82 5.176 -4.746 1 90.81 100 ASN A CA 1
ATOM 744 C C . ASN A 1 100 ? -10.328 5.961 -3.545 1 90.81 100 ASN A C 1
ATOM 746 O O . ASN A 1 100 ? -11.297 6.715 -3.656 1 90.81 100 ASN A O 1
ATOM 750 N N . THR A 1 101 ? -9.656 5.758 -2.402 1 89.5 101 THR A N 1
ATOM 751 C CA . THR A 1 101 ? -10.008 6.516 -1.207 1 89.5 101 THR A CA 1
ATOM 752 C C . THR A 1 101 ? -9.844 8.016 -1.449 1 89.5 101 THR A C 1
ATOM 754 O O . THR A 1 101 ? -9.141 8.422 -2.375 1 89.5 101 THR A O 1
ATOM 757 N N . THR A 1 102 ? -10.43 8.82 -0.636 1 81.38 102 THR A N 1
ATOM 758 C CA . THR A 1 102 ? -10.461 10.273 -0.777 1 81.38 102 THR A CA 1
ATOM 759 C C . THR A 1 102 ? -9.062 10.859 -0.57 1 81.38 102 THR A C 1
ATOM 761 O O . THR A 1 102 ? -8.211 10.234 0.056 1 81.38 102 THR A O 1
ATOM 764 N N . ARG A 1 103 ? -8.711 12.078 -1.125 1 75.75 103 ARG A N 1
ATOM 765 C CA . ARG A 1 103 ? -7.453 12.805 -1.035 1 75.75 103 ARG A CA 1
ATOM 766 C C . ARG A 1 103 ? -7.426 13.703 0.2 1 75.75 103 ARG A C 1
ATOM 768 O O . ARG A 1 103 ? -6.355 14.102 0.66 1 75.75 103 ARG A O 1
ATOM 775 N N . LEU A 1 104 ? -8.273 13.711 1.239 1 73.94 104 LEU A N 1
ATOM 776 C CA . LEU A 1 104 ? -8.664 14.273 2.525 1 73.94 104 LEU A CA 1
ATOM 777 C C . LEU A 1 104 ? -7.711 15.391 2.943 1 73.94 104 LEU A C 1
ATOM 779 O O . LEU A 1 104 ? -6.586 15.117 3.371 1 73.94 104 LEU A O 1
ATOM 783 N N . PRO A 1 105 ? -8.047 16.719 2.654 1 78.5 105 PRO A N 1
ATOM 784 C CA . PRO A 1 105 ? -7.316 17.766 3.357 1 78.5 105 PRO A CA 1
ATOM 785 C C . PRO A 1 105 ? -7.668 17.844 4.84 1 78.5 105 PRO A C 1
ATOM 787 O O . PRO A 1 105 ? -8.852 17.859 5.199 1 78.5 105 PRO A O 1
ATOM 790 N N . LEU A 1 106 ? -6.523 17.797 5.621 1 87.31 106 LEU A N 1
ATOM 791 C CA . LEU A 1 106 ? -6.715 17.812 7.066 1 87.31 106 LEU A CA 1
ATOM 792 C C . LEU A 1 106 ? -5.949 18.953 7.715 1 87.31 106 LEU A C 1
ATOM 794 O O . LEU A 1 106 ? -4.836 19.281 7.293 1 87.31 106 LEU A O 1
ATOM 798 N N . SER A 1 107 ? -6.629 19.594 8.625 1 89 107 SER A N 1
ATOM 799 C CA . SER A 1 107 ? -5.906 20.438 9.57 1 89 107 SER A CA 1
ATOM 800 C C . SER A 1 107 ? -5.363 19.625 10.742 1 89 107 SER A C 1
ATOM 802 O O . SER A 1 107 ? -5.949 18.609 11.125 1 89 107 SER A O 1
ATOM 804 N N . THR A 1 108 ? -4.172 20.047 11.18 1 91.19 108 THR A N 1
ATOM 805 C CA . THR A 1 108 ? -3.58 19.25 12.258 1 91.19 108 THR A CA 1
ATOM 806 C C . THR A 1 108 ? -3.18 20.141 13.43 1 91.19 108 THR A C 1
ATOM 808 O O . THR A 1 108 ? -3.035 21.359 13.273 1 91.19 108 THR A O 1
ATOM 811 N N . HIS A 1 109 ? -3.094 19.531 14.547 1 91.56 109 HIS A N 1
ATOM 812 C CA . HIS A 1 109 ? -2.525 20.125 15.75 1 91.56 109 HIS A CA 1
ATOM 813 C C . HIS A 1 109 ? -1.517 19.188 16.406 1 91.56 109 HIS A C 1
ATOM 815 O O . HIS A 1 109 ? -1.732 17.984 16.453 1 91.56 109 HIS A O 1
ATOM 821 N N . ALA A 1 110 ? -0.421 19.844 16.797 1 88.69 110 ALA A N 1
ATOM 822 C CA . ALA A 1 110 ? 0.644 19.062 17.406 1 88.69 110 ALA A CA 1
ATOM 823 C C . ALA A 1 110 ? 0.464 18.984 18.922 1 88.69 110 ALA A C 1
ATOM 825 O O . ALA A 1 110 ? 0.015 19.938 19.547 1 88.69 110 ALA A O 1
ATOM 826 N N . SER A 1 111 ? 0.824 17.875 19.453 1 80.12 111 SER A N 1
ATOM 827 C CA . SER A 1 111 ? 0.76 17.734 20.891 1 80.12 111 SER A CA 1
ATOM 828 C C . SER A 1 111 ? 2.146 17.828 21.531 1 80.12 111 SER A C 1
ATOM 830 O O . SER A 1 111 ? 2.273 17.922 22.75 1 80.12 111 SER A O 1
ATOM 832 N N . ALA A 1 112 ? 3.182 17.656 20.766 1 76.31 112 ALA A N 1
ATOM 833 C CA . ALA A 1 112 ? 4.527 17.688 21.344 1 76.31 112 ALA A CA 1
ATOM 834 C C . ALA A 1 112 ? 5.523 18.312 20.359 1 76.31 112 ALA A C 1
ATOM 836 O O . ALA A 1 112 ? 5.227 18.469 19.172 1 76.31 112 ALA A O 1
ATOM 837 N N . SER A 1 113 ? 6.719 18.688 20.953 1 88.25 113 SER A N 1
ATOM 838 C CA . SER A 1 113 ? 7.832 19.172 20.125 1 88.25 113 SER A CA 1
ATOM 839 C C . SER A 1 113 ? 8.383 18.062 19.25 1 88.25 113 SER A C 1
ATOM 841 O O . SER A 1 113 ? 8.039 16.891 19.422 1 88.25 113 SER A O 1
ATOM 843 N N . GLY A 1 114 ? 9.07 18.453 18.188 1 94.25 114 GLY A N 1
ATOM 844 C CA . GLY A 1 114 ? 9.688 17.5 17.281 1 94.25 114 GLY A CA 1
ATOM 845 C C . GLY A 1 114 ? 9.414 17.766 15.82 1 94.25 114 GLY A C 1
ATOM 846 O O . GLY A 1 114 ? 8.969 18.859 15.461 1 94.25 114 GLY A O 1
ATOM 847 N N . SER A 1 115 ? 9.688 16.781 14.969 1 93.38 115 SER A N 1
ATOM 848 C CA . SER A 1 115 ? 9.695 16.969 13.523 1 93.38 115 SER A CA 1
ATOM 849 C C . SER A 1 115 ? 8.312 17.312 13 1 93.38 115 SER A C 1
ATOM 851 O O . SER A 1 115 ? 8.18 17.969 11.961 1 93.38 115 SER A O 1
ATOM 853 N N . LEU A 1 116 ? 7.258 16.922 13.766 1 95.56 116 LEU A N 1
ATOM 854 C CA . LEU A 1 116 ? 5.906 17.188 13.281 1 95.56 116 LEU A CA 1
ATOM 855 C C . LEU A 1 116 ? 5.32 18.438 13.938 1 95.56 116 LEU A C 1
ATOM 857 O O . LEU A 1 116 ? 4.199 18.844 13.625 1 95.56 116 LEU A O 1
ATOM 861 N N . ALA A 1 117 ? 6.02 19.078 14.773 1 94.44 117 ALA A N 1
ATOM 862 C CA . ALA A 1 117 ? 5.488 20.125 15.633 1 94.44 117 ALA A CA 1
ATOM 863 C C . ALA A 1 117 ? 4.973 21.297 14.812 1 94.44 117 ALA A C 1
ATOM 865 O O . ALA A 1 117 ? 4.047 22 15.227 1 94.44 117 ALA A O 1
ATOM 866 N N . SER A 1 118 ? 5.488 21.531 13.672 1 92.06 118 SER A N 1
ATOM 867 C CA . SER A 1 118 ? 5.125 22.719 12.891 1 92.06 118 SER A CA 1
ATOM 868 C C . SER A 1 118 ? 4.074 22.375 11.844 1 92.06 118 SER A C 1
ATOM 870 O O . SER A 1 118 ? 3.602 23.266 11.125 1 92.06 118 SER A O 1
ATOM 872 N N . VAL A 1 119 ? 3.756 21.141 11.75 1 93.88 119 VAL A N 1
ATOM 873 C CA . VAL A 1 119 ? 2.82 20.719 10.711 1 93.88 119 VAL A CA 1
ATOM 874 C C . VAL A 1 119 ? 1.411 21.188 11.062 1 93.88 119 VAL A C 1
ATOM 876 O O . VAL A 1 119 ? 0.897 20.875 12.141 1 93.88 119 VAL A O 1
ATOM 879 N N . ARG A 1 120 ? 0.761 21.844 10.078 1 92.5 120 ARG A N 1
ATOM 880 C CA . ARG A 1 120 ? -0.573 22.375 10.32 1 92.5 120 ARG A CA 1
ATOM 881 C C . ARG A 1 120 ? -1.589 21.781 9.352 1 92.5 120 ARG A C 1
ATOM 883 O O . ARG A 1 120 ? -2.797 21.859 9.586 1 92.5 120 ARG A O 1
ATOM 890 N N . CYS A 1 121 ? -1.023 21.234 8.281 1 92.88 121 CYS A N 1
ATOM 891 C CA . CYS A 1 121 ? -1.897 20.656 7.273 1 92.88 121 CYS A CA 1
ATOM 892 C C . CYS A 1 121 ? -1.297 19.375 6.715 1 92.88 121 CYS A C 1
ATOM 894 O O . CYS A 1 121 ? -0.078 19.266 6.562 1 92.88 121 CYS A O 1
ATOM 896 N N . VAL A 1 122 ? -2.137 18.422 6.414 1 93.81 122 VAL A N 1
ATOM 897 C CA . VAL A 1 122 ? -1.79 17.203 5.695 1 93.81 122 VAL A CA 1
ATOM 898 C C . VAL A 1 122 ? -2.732 17.016 4.508 1 93.81 122 VAL A C 1
ATOM 900 O O . VAL A 1 122 ? -3.939 17.234 4.625 1 93.81 122 VAL A O 1
ATOM 903 N N . ARG A 1 123 ? -2.197 16.625 3.357 1 92.56 123 ARG A N 1
ATOM 904 C CA . ARG A 1 123 ? -3.002 16.297 2.184 1 92.56 123 ARG A CA 1
ATOM 905 C C . ARG A 1 123 ? -2.559 14.977 1.569 1 92.56 123 ARG A C 1
ATOM 907 O O . ARG A 1 123 ? -1.37 14.773 1.312 1 92.56 123 ARG A O 1
ATOM 914 N N . ARG A 1 124 ? -3.551 14.188 1.42 1 93.12 124 ARG A N 1
ATOM 915 C CA . ARG A 1 124 ? -3.33 12.93 0.72 1 93.12 124 ARG A CA 1
ATOM 916 C C . ARG A 1 124 ? -3.557 13.086 -0.78 1 93.12 124 ARG A C 1
ATOM 918 O O . ARG A 1 124 ? -4.566 13.648 -1.204 1 93.12 124 ARG A O 1
ATOM 925 N N . LEU A 1 125 ? -2.598 12.547 -1.521 1 92.25 125 LEU A N 1
ATOM 926 C CA . LEU A 1 125 ? -2.625 12.68 -2.973 1 92.25 125 LEU A CA 1
ATOM 927 C C . LEU A 1 125 ? -2.443 11.32 -3.645 1 92.25 125 LEU A C 1
ATOM 929 O O . LEU A 1 125 ? -1.962 10.375 -3.02 1 92.25 125 LEU A O 1
ATOM 933 N N . ASP A 1 126 ? -2.887 11.234 -4.93 1 92.81 126 ASP A N 1
ATOM 934 C CA . ASP A 1 126 ? -2.578 10.117 -5.82 1 92.81 126 ASP A CA 1
ATOM 935 C C . ASP A 1 126 ? -3.029 8.789 -5.211 1 92.81 126 ASP A C 1
ATOM 937 O O . ASP A 1 126 ? -2.268 7.824 -5.184 1 92.81 126 ASP A O 1
ATOM 941 N N . THR A 1 127 ? -4.199 8.797 -4.75 1 94.81 127 THR A N 1
ATOM 942 C CA . THR A 1 127 ? -4.699 7.625 -4.035 1 94.81 127 THR A CA 1
ATOM 943 C C . THR A 1 127 ? -4.984 6.48 -5.004 1 94.81 127 THR A C 1
ATOM 945 O O . THR A 1 127 ? -5.445 6.707 -6.125 1 94.81 127 THR A O 1
ATOM 948 N N . LYS A 1 128 ? -4.645 5.379 -4.598 1 95.62 128 LYS A N 1
ATOM 949 C CA . LYS A 1 128 ? -5.047 4.117 -5.215 1 95.62 128 LYS A CA 1
ATOM 950 C C . LYS A 1 128 ? -5.598 3.146 -4.176 1 95.62 128 LYS A C 1
ATOM 952 O O . LYS A 1 128 ? -4.965 2.908 -3.145 1 95.62 128 LYS A O 1
ATOM 957 N N . GLY A 1 129 ? -6.816 2.604 -4.5 1 95.88 129 GLY A N 1
ATOM 958 C CA . GLY A 1 129 ? -7.461 1.695 -3.566 1 95.88 129 GLY A CA 1
ATOM 959 C C . GLY A 1 129 ? -8.07 2.404 -2.371 1 95.88 129 GLY A C 1
ATOM 960 O O . GLY A 1 129 ? -8.328 3.607 -2.422 1 95.88 129 GLY A O 1
ATOM 961 N N . GLY A 1 130 ? -8.422 1.583 -1.302 1 95.81 130 GLY A N 1
ATOM 962 C CA . GLY A 1 130 ? -8.867 2.105 -0.022 1 95.81 130 GLY A CA 1
ATOM 963 C C . GLY A 1 130 ? -10.375 2.225 0.077 1 95.81 130 GLY A C 1
ATOM 964 O O . GLY A 1 130 ? -10.914 2.525 1.146 1 95.81 130 GLY A O 1
ATOM 965 N N . THR A 1 131 ? -11.031 2.045 -1.029 1 91.88 131 THR A N 1
ATOM 966 C CA . THR A 1 131 ? -12.484 2.146 -0.987 1 91.88 131 THR A CA 1
ATOM 967 C C . THR A 1 131 ? -13.094 0.918 -0.315 1 91.88 131 THR A C 1
ATOM 969 O O . THR A 1 131 ? -12.539 -0.178 -0.392 1 91.88 131 THR A O 1
ATOM 972 N N . ALA A 1 132 ? -14.234 1.196 0.293 1 87.81 132 ALA A N 1
ATOM 973 C CA . ALA A 1 132 ? -14.922 0.105 0.98 1 87.81 132 ALA A CA 1
ATOM 974 C C . ALA A 1 132 ? -15.242 -1.033 0.016 1 87.81 132 ALA A C 1
ATOM 976 O O . ALA A 1 132 ? -15.633 -0.793 -1.13 1 87.81 132 ALA A O 1
ATOM 977 N N . ARG A 1 133 ? -15.156 -2.205 0.526 1 81.38 133 ARG A N 1
ATOM 978 C CA . ARG A 1 133 ? -15.391 -3.404 -0.271 1 81.38 133 ARG A CA 1
ATOM 979 C C . ARG A 1 133 ? -16.875 -3.539 -0.634 1 81.38 133 ARG A C 1
ATOM 981 O O . ARG A 1 133 ? -17.75 -3.156 0.146 1 81.38 133 ARG A O 1
ATOM 988 N N . ALA A 1 134 ? -17.016 -4.125 -1.756 1 76.94 134 ALA A N 1
ATOM 989 C CA . ALA A 1 134 ? -18.391 -4.277 -2.229 1 76.94 134 ALA A CA 1
ATOM 990 C C . ALA A 1 134 ? -19.016 -5.559 -1.687 1 76.94 134 ALA A C 1
ATOM 992 O O . ALA A 1 134 ? -20.234 -5.727 -1.726 1 76.94 134 ALA A O 1
ATOM 993 N N . THR A 1 135 ? -18.25 -6.422 -1.136 1 77.69 135 THR A N 1
ATOM 994 C CA . THR A 1 135 ? -18.781 -7.707 -0.678 1 77.69 135 THR A CA 1
ATOM 995 C C . THR A 1 135 ? -19.734 -7.516 0.492 1 77.69 135 THR A C 1
ATOM 997 O O . THR A 1 135 ? -19.453 -6.762 1.424 1 77.69 135 THR A O 1
ATOM 1000 N N . PRO A 1 136 ? -20.797 -8.266 0.41 1 75.94 136 PRO A N 1
ATOM 1001 C CA . PRO A 1 136 ? -21.781 -8.141 1.486 1 75.94 136 PRO A CA 1
ATOM 1002 C C . PRO A 1 136 ? -21.25 -8.609 2.836 1 75.94 136 PRO A C 1
ATOM 1004 O O . PRO A 1 136 ? -20.438 -9.539 2.893 1 75.94 136 PRO A O 1
ATOM 1007 N N . CYS A 1 137 ? -21.734 -7.938 3.842 1 76.69 137 CYS A N 1
ATOM 1008 C CA . CYS A 1 137 ? -21.375 -8.359 5.191 1 76.69 137 CYS A CA 1
ATOM 1009 C C . CYS A 1 137 ? -22.219 -9.547 5.637 1 76.69 137 CYS A C 1
ATOM 1011 O O . CYS A 1 137 ? -23.375 -9.68 5.23 1 76.69 137 CYS A O 1
ATOM 1013 N N . THR A 1 138 ? -21.594 -10.508 6.129 1 71.25 138 THR A N 1
ATOM 1014 C CA . THR A 1 138 ? -22.344 -11.68 6.562 1 71.25 138 THR A CA 1
ATOM 1015 C C . THR A 1 138 ? -22.781 -11.539 8.016 1 71.25 138 THR A C 1
ATOM 1017 O O . THR A 1 138 ? -23.812 -12.086 8.414 1 71.25 138 THR A O 1
ATOM 1020 N N . THR A 1 139 ? -21.906 -11.016 8.867 1 67.12 139 THR A N 1
ATOM 1021 C CA . THR A 1 139 ? -22.266 -10.812 10.266 1 67.12 139 THR A CA 1
ATOM 1022 C C . THR A 1 139 ? -22.141 -9.336 10.648 1 67.12 139 THR A C 1
ATOM 1024 O O . THR A 1 139 ? -21.328 -8.609 10.078 1 67.12 139 THR A O 1
ATOM 1027 N N . GLU A 1 140 ? -23.078 -8.75 11.32 1 64.62 140 GLU A N 1
ATOM 1028 C CA . GLU A 1 140 ? -23.016 -7.379 11.82 1 64.62 140 GLU A CA 1
ATOM 1029 C C . GLU A 1 140 ? -22.266 -7.309 13.141 1 64.62 140 GLU A C 1
ATOM 1031 O O . GLU A 1 140 ? -22.344 -8.227 13.961 1 64.62 140 GLU A O 1
ATOM 1036 N N . PRO A 1 141 ? -21.641 -6.188 13.344 1 64.5 141 PRO A N 1
ATOM 1037 C CA . PRO A 1 141 ? -20.766 -5.34 12.531 1 64.5 141 PRO A CA 1
ATOM 1038 C C . PRO A 1 141 ? -19.453 -6.035 12.148 1 64.5 141 PRO A C 1
ATOM 1040 O O . PRO A 1 141 ? -18.844 -6.699 12.984 1 64.5 141 PRO A O 1
ATOM 1043 N N . GLN A 1 142 ? -19.234 -6.109 10.977 1 84.5 142 GLN A N 1
ATOM 1044 C CA . GLN A 1 142 ? -18.016 -6.73 10.461 1 84.5 142 GLN A CA 1
ATOM 1045 C C . GLN A 1 142 ? -17.047 -5.676 9.938 1 84.5 142 GLN A C 1
ATOM 1047 O O . GLN A 1 142 ? -17.438 -4.781 9.188 1 84.5 142 GLN A O 1
ATOM 1052 N N . LEU A 1 143 ? -15.836 -5.664 10.602 1 88 143 LEU A N 1
ATOM 1053 C CA . LEU A 1 143 ? -14.805 -4.766 10.102 1 88 143 LEU A CA 1
ATOM 1054 C C . LEU A 1 143 ? -14.117 -5.363 8.875 1 88 143 LEU A C 1
ATOM 1056 O O . LEU A 1 143 ? -13.859 -6.566 8.82 1 88 143 LEU A O 1
ATOM 1060 N N . GLY A 1 144 ? -13.977 -4.465 7.887 1 88.25 144 GLY A N 1
ATOM 1061 C CA . GLY A 1 144 ? -13.25 -4.836 6.684 1 88.25 144 GLY A CA 1
ATOM 1062 C C . GLY A 1 144 ? -12.094 -3.904 6.379 1 88.25 144 GLY A C 1
ATOM 1063 O O . GLY A 1 144 ? -12.18 -2.697 6.609 1 88.25 144 GLY A O 1
ATOM 1064 N N . SER A 1 145 ? -11.016 -4.473 5.848 1 93.75 145 SER A N 1
ATOM 1065 C CA . SER A 1 145 ? -9.852 -3.684 5.453 1 93.75 145 SER A CA 1
ATOM 1066 C C . SER A 1 145 ? -9.797 -3.498 3.941 1 93.75 145 SER A C 1
ATOM 1068 O O . SER A 1 145 ? -10.102 -4.426 3.186 1 93.75 145 SER A O 1
ATOM 1070 N N . SER A 1 146 ? -9.461 -2.318 3.562 1 95.31 146 SER A N 1
ATOM 1071 C CA . SER A 1 146 ? -9.211 -2.018 2.156 1 95.31 146 SER A CA 1
ATOM 1072 C C . SER A 1 146 ? -7.812 -1.432 1.955 1 95.31 146 SER A C 1
ATOM 1074 O O . SER A 1 146 ? -7.574 -0.264 2.268 1 95.31 146 SER A O 1
ATOM 1076 N N . PRO A 1 147 ? -6.895 -2.232 1.418 1 97.44 147 PRO A N 1
ATOM 1077 C CA . PRO A 1 147 ? -5.535 -1.726 1.22 1 97.44 147 PRO A CA 1
ATOM 1078 C C . PRO A 1 147 ? -5.484 -0.525 0.277 1 97.44 147 PRO A C 1
ATOM 1080 O O . PRO A 1 147 ? -6.332 -0.399 -0.614 1 97.44 147 PRO A O 1
ATOM 1083 N N . TYR A 1 148 ? -4.453 0.354 0.52 1 97.44 148 TYR A N 1
ATOM 1084 C CA . TYR A 1 148 ? -4.336 1.53 -0.334 1 97.44 148 TYR A CA 1
ATOM 1085 C C . TYR A 1 148 ? -2.891 2.006 -0.413 1 97.44 148 TYR A C 1
ATOM 1087 O O . TYR A 1 148 ? -2.045 1.573 0.374 1 97.44 148 TYR A O 1
ATOM 1095 N N . TYR A 1 149 ? -2.668 2.818 -1.396 1 97.75 149 TYR A N 1
ATOM 1096 C CA . TYR A 1 149 ? -1.451 3.568 -1.69 1 97.75 149 TYR A CA 1
ATOM 1097 C C . TYR A 1 149 ? -1.752 5.055 -1.85 1 97.75 149 TYR A C 1
ATOM 1099 O O . TYR A 1 149 ? -2.781 5.43 -2.416 1 97.75 149 TYR A O 1
ATOM 1107 N N . ALA A 1 150 ? -0.854 5.879 -1.346 1 96.94 150 ALA A N 1
ATOM 1108 C CA . ALA A 1 150 ? -1.018 7.32 -1.521 1 96.94 150 ALA A CA 1
ATOM 1109 C C . ALA A 1 150 ? 0.305 8.055 -1.315 1 96.94 150 ALA A C 1
ATOM 1111 O O . ALA A 1 150 ? 1.325 7.43 -1.011 1 96.94 150 ALA A O 1
ATOM 1112 N N . ARG A 1 151 ? 0.253 9.312 -1.553 1 95.81 151 ARG A N 1
ATOM 1113 C CA . ARG A 1 151 ? 1.293 10.258 -1.15 1 95.81 151 ARG A CA 1
ATOM 1114 C C . ARG A 1 151 ? 0.737 11.312 -0.203 1 95.81 151 ARG A C 1
ATOM 1116 O O . ARG A 1 151 ? -0.267 11.961 -0.507 1 95.81 151 ARG A O 1
ATOM 1123 N N . ASP A 1 152 ? 1.381 11.477 0.924 1 96.19 152 ASP A N 1
ATOM 1124 C CA . ASP A 1 152 ? 0.941 12.469 1.897 1 96.19 152 ASP A CA 1
ATOM 1125 C C . ASP A 1 152 ? 1.91 13.648 1.952 1 96.19 152 ASP A C 1
ATOM 1127 O O . ASP A 1 152 ? 3.117 13.461 2.113 1 96.19 152 ASP A O 1
ATOM 1131 N N . VAL A 1 153 ? 1.316 14.836 1.867 1 95.31 153 VAL A N 1
ATOM 1132 C CA . VAL A 1 153 ? 2.096 16.062 1.971 1 95.31 153 VAL A CA 1
ATOM 1133 C C . VAL A 1 153 ? 1.762 16.781 3.277 1 95.31 153 VAL A C 1
ATOM 1135 O O . VAL A 1 153 ? 0.59 16.922 3.631 1 95.31 153 VAL A O 1
ATOM 1138 N N . PHE A 1 154 ? 2.824 17.188 3.932 1 94.69 154 PHE A N 1
ATOM 1139 C CA . PHE A 1 154 ? 2.691 17.875 5.203 1 94.69 154 PHE A CA 1
ATOM 1140 C C . PHE A 1 154 ? 3.188 19.312 5.09 1 94.69 154 PHE A C 1
ATOM 1142 O O . PHE A 1 154 ? 4.2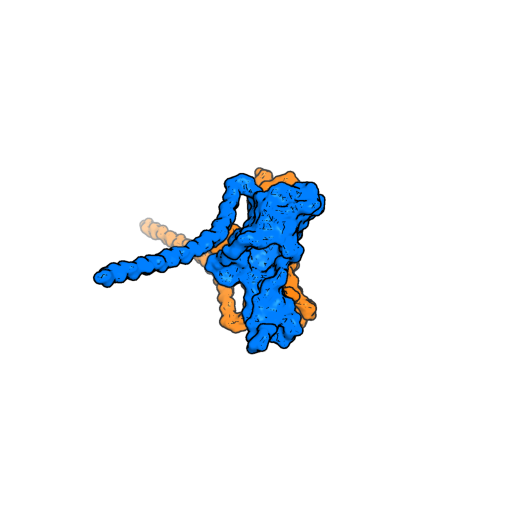46 19.578 4.512 1 94.69 154 PHE A O 1
ATOM 1149 N N . TRP A 1 155 ? 2.422 20.25 5.75 1 92.88 155 TRP A N 1
ATOM 1150 C CA . TRP A 1 155 ? 2.92 21.625 5.801 1 92.88 155 TRP A CA 1
ATOM 1151 C C . TRP A 1 155 ? 2.262 22.406 6.934 1 92.88 155 TRP A C 1
ATOM 1153 O O . TRP A 1 155 ? 1.207 22 7.438 1 92.88 155 TRP A O 1
ATOM 1163 N N . MET B 1 1 ? 35.094 -17.422 -65.688 1 38.97 1 MET B N 1
ATOM 1164 C CA . MET B 1 1 ? 34.719 -18.047 -64.438 1 38.97 1 MET B CA 1
ATOM 1165 C C . MET B 1 1 ? 34.031 -17.047 -63.531 1 38.97 1 MET B C 1
ATOM 1167 O O . MET B 1 1 ? 34.656 -16.094 -63.062 1 38.97 1 MET B O 1
ATOM 1171 N N . THR B 1 2 ? 32.688 -16.75 -63.781 1 54 2 THR B N 1
ATOM 1172 C CA . THR B 1 2 ? 31.797 -15.844 -63.062 1 54 2 THR B CA 1
ATOM 1173 C C . THR B 1 2 ? 31.531 -16.375 -61.656 1 54 2 THR B C 1
ATOM 1175 O O . THR B 1 2 ? 31 -17.484 -61.5 1 54 2 THR B O 1
ATOM 1178 N N . THR B 1 3 ? 32.375 -15.961 -60.656 1 53.44 3 THR B N 1
ATOM 1179 C CA . THR B 1 3 ? 32.219 -16.281 -59.25 1 53.44 3 THR B CA 1
ATOM 1180 C C . THR B 1 3 ? 30.906 -15.695 -58.688 1 53.44 3 THR B C 1
ATOM 1182 O O . THR B 1 3 ? 30.703 -14.484 -58.719 1 53.44 3 THR B O 1
ATOM 1185 N N . THR B 1 4 ? 29.844 -16.484 -58.719 1 56.06 4 THR B N 1
ATOM 1186 C CA . THR B 1 4 ? 28.609 -16.062 -58.094 1 56.06 4 THR B CA 1
ATOM 1187 C C . THR B 1 4 ? 28.766 -16.016 -56.562 1 56.06 4 THR B C 1
ATOM 1189 O O . THR B 1 4 ? 29.109 -17.016 -55.938 1 56.06 4 THR B O 1
ATOM 1192 N N . LEU B 1 5 ? 28.969 -14.812 -56 1 55.75 5 LEU B N 1
ATOM 1193 C CA . LEU B 1 5 ? 28.969 -14.609 -54.562 1 55.75 5 LEU B CA 1
ATOM 1194 C C . LEU B 1 5 ? 27.594 -14.898 -53.969 1 55.75 5 LEU B C 1
ATOM 1196 O O . LEU B 1 5 ? 26.609 -14.219 -54.281 1 55.75 5 LEU B O 1
ATOM 1200 N N . LEU B 1 6 ? 27.438 -16.156 -53.469 1 54.19 6 LEU B N 1
ATOM 1201 C CA . LEU B 1 6 ? 26.219 -16.453 -52.719 1 54.19 6 LEU B CA 1
ATOM 1202 C C . LEU B 1 6 ? 26.203 -15.734 -51.375 1 54.19 6 LEU B C 1
ATOM 1204 O O . LEU B 1 6 ? 27.078 -15.953 -50.531 1 54.19 6 LEU B O 1
ATOM 1208 N N . THR B 1 7 ? 25.594 -14.57 -51.281 1 57.97 7 THR B N 1
ATOM 1209 C CA . THR B 1 7 ? 25.406 -13.898 -50.031 1 57.97 7 THR B CA 1
ATOM 1210 C C . THR B 1 7 ? 24.453 -14.688 -49.125 1 57.97 7 THR B C 1
ATOM 1212 O O . THR B 1 7 ? 23.312 -14.953 -49.5 1 57.97 7 THR B O 1
ATOM 1215 N N . LEU B 1 8 ? 25.016 -15.531 -48.25 1 54.44 8 LEU B N 1
ATOM 1216 C CA . LEU B 1 8 ? 24.203 -16.156 -47.219 1 54.44 8 LEU B CA 1
ATOM 1217 C C . LEU B 1 8 ? 23.562 -15.109 -46.312 1 54.44 8 LEU B C 1
ATOM 1219 O O . LEU B 1 8 ? 24.266 -14.375 -45.594 1 54.44 8 LEU B O 1
ATOM 1223 N N . ALA B 1 9 ? 22.281 -14.797 -46.531 1 54.56 9 ALA B N 1
ATOM 1224 C CA . ALA B 1 9 ? 21.531 -13.961 -45.594 1 54.56 9 ALA B CA 1
ATOM 1225 C C . ALA B 1 9 ? 21.297 -14.695 -44.25 1 54.56 9 ALA B C 1
ATOM 1227 O O . ALA B 1 9 ? 20.609 -15.727 -44.219 1 54.56 9 ALA B O 1
ATOM 1228 N N . THR B 1 10 ? 22.094 -14.539 -43.219 1 56.03 10 THR B N 1
ATOM 1229 C CA . THR B 1 10 ? 21.812 -15.023 -41.875 1 56.03 10 THR B CA 1
ATOM 1230 C C . THR B 1 10 ? 20.531 -14.391 -41.344 1 56.03 10 THR B C 1
ATOM 1232 O O . THR B 1 10 ? 20.422 -13.172 -41.25 1 56.03 10 THR B O 1
ATOM 1235 N N . MET B 1 11 ? 19.422 -15.062 -41.531 1 50.97 11 MET B N 1
ATOM 1236 C CA . MET B 1 11 ? 18.234 -14.602 -40.781 1 50.97 11 MET B CA 1
ATOM 1237 C C . MET B 1 11 ? 18.438 -14.727 -39.281 1 50.97 11 MET B C 1
ATOM 1239 O O . MET B 1 11 ? 18.766 -15.812 -38.781 1 50.97 11 MET B O 1
ATOM 1243 N N . THR B 1 12 ? 18.859 -13.742 -38.656 1 53.81 12 THR B N 1
ATOM 1244 C CA . THR B 1 12 ? 18.844 -13.75 -37.188 1 53.81 12 THR B CA 1
ATOM 1245 C C . THR B 1 12 ? 17.469 -14.086 -36.656 1 53.81 12 THR B C 1
ATOM 1247 O O . THR B 1 12 ? 16.469 -13.445 -37 1 53.81 12 THR B O 1
ATOM 1250 N N . ALA B 1 13 ? 17.141 -15.352 -36.375 1 48.81 13 ALA B N 1
ATOM 1251 C CA . ALA B 1 13 ? 15.93 -15.695 -35.625 1 48.81 13 ALA B CA 1
ATOM 1252 C C . ALA B 1 13 ? 15.781 -14.828 -34.375 1 48.81 13 ALA B C 1
ATOM 1254 O O . ALA B 1 13 ? 16.641 -14.836 -33.5 1 48.81 13 ALA B O 1
ATOM 1255 N N . HIS B 1 14 ? 15.172 -13.68 -34.438 1 52.28 14 HIS B N 1
ATOM 1256 C CA . HIS B 1 14 ? 14.797 -13.016 -33.219 1 52.28 14 HIS B CA 1
ATOM 1257 C C . HIS B 1 14 ? 14.102 -13.977 -32.25 1 52.28 14 HIS B C 1
ATOM 1259 O O . HIS B 1 14 ? 13.133 -14.633 -32.625 1 52.28 14 HIS B O 1
ATOM 1265 N N . ALA B 1 15 ? 14.836 -14.672 -31.422 1 50.94 15 ALA B N 1
ATOM 1266 C CA . ALA B 1 15 ? 14.227 -15.5 -30.391 1 50.94 15 ALA B CA 1
ATOM 1267 C C . ALA B 1 15 ? 12.906 -14.898 -29.906 1 50.94 15 ALA B C 1
ATOM 1269 O O . ALA B 1 15 ? 12.836 -13.703 -29.609 1 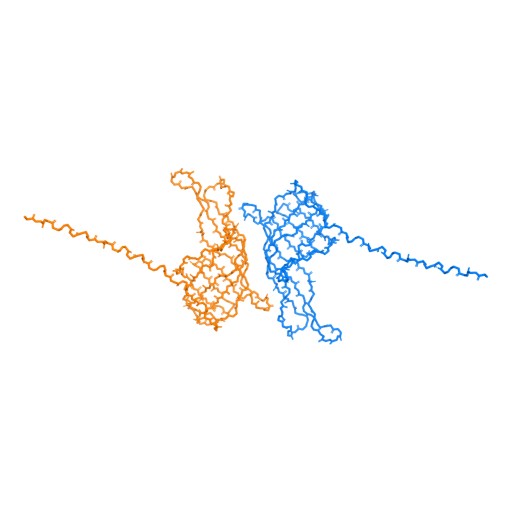50.94 15 ALA B O 1
ATOM 1270 N N . ALA B 1 16 ? 11.797 -15.5 -30.219 1 49.78 16 ALA B N 1
ATOM 1271 C CA . ALA B 1 16 ? 10.461 -15.086 -29.797 1 49.78 16 ALA B CA 1
ATOM 1272 C C . ALA B 1 16 ? 10.422 -14.797 -28.312 1 49.78 16 ALA B C 1
ATOM 1274 O O . ALA B 1 16 ? 10.977 -15.539 -27.5 1 49.78 16 ALA B O 1
ATOM 1275 N N . ARG B 1 17 ? 10.438 -13.523 -27.922 1 48.91 17 ARG B N 1
ATOM 1276 C CA . ARG B 1 17 ? 10.188 -13.164 -26.531 1 48.91 17 ARG B CA 1
ATOM 1277 C C . ARG B 1 17 ? 9.125 -14.062 -25.906 1 48.91 17 ARG B C 1
ATOM 1279 O O . ARG B 1 17 ? 8.078 -14.305 -26.516 1 48.91 17 ARG B O 1
ATOM 1286 N N . PRO B 1 18 ? 9.602 -14.938 -25.016 1 52.94 18 PRO B N 1
ATOM 1287 C CA . PRO B 1 18 ? 8.562 -15.781 -24.422 1 52.94 18 PRO B CA 1
ATOM 1288 C C . PRO B 1 18 ? 7.266 -15.023 -24.141 1 52.94 18 PRO B C 1
ATOM 1290 O O . PRO B 1 18 ? 7.305 -13.852 -23.75 1 52.94 18 PRO B O 1
ATOM 1293 N N . ARG B 1 19 ? 6.168 -15.328 -24.766 1 57.81 19 ARG B N 1
ATOM 1294 C CA . ARG B 1 19 ? 4.852 -14.711 -24.672 1 57.81 19 ARG B CA 1
ATOM 1295 C C . ARG B 1 19 ? 4.32 -14.781 -23.25 1 57.81 19 ARG B C 1
ATOM 1297 O O . ARG B 1 19 ? 4.395 -15.82 -22.594 1 57.81 19 ARG B O 1
ATOM 1304 N N . THR B 1 20 ? 4.16 -13.578 -22.516 1 63.28 20 THR B N 1
ATOM 1305 C CA . THR B 1 20 ? 3.441 -13.523 -21.25 1 63.28 20 THR B CA 1
ATOM 1306 C C . THR B 1 20 ? 2.182 -14.383 -21.297 1 63.28 20 THR B C 1
ATOM 1308 O O . THR B 1 20 ? 1.346 -14.219 -22.188 1 63.28 20 THR B O 1
ATOM 1311 N N . PRO B 1 21 ? 2.221 -15.469 -20.516 1 70.94 21 PRO B N 1
ATOM 1312 C CA . PRO B 1 21 ? 0.991 -16.266 -20.516 1 70.94 21 PRO B CA 1
ATOM 1313 C C . PRO B 1 21 ? -0.255 -15.414 -20.25 1 70.94 21 PRO B C 1
ATOM 1315 O O . PRO B 1 21 ? -0.21 -14.469 -19.469 1 70.94 21 PRO B O 1
ATOM 1318 N N . LEU B 1 22 ? -1.224 -15.656 -20.984 1 80.38 22 LEU B N 1
ATOM 1319 C CA . LEU B 1 22 ? -2.508 -14.992 -20.781 1 80.38 22 LEU B CA 1
ATOM 1320 C C . LEU B 1 22 ? -3.184 -15.492 -19.516 1 80.38 22 LEU B C 1
ATOM 1322 O O . LEU B 1 22 ? -3.088 -16.672 -19.172 1 80.38 22 LEU B O 1
ATOM 1326 N N . ILE B 1 23 ? -3.729 -14.656 -18.812 1 85.88 23 ILE B N 1
ATOM 1327 C CA . ILE B 1 23 ? -4.527 -15.023 -17.656 1 85.88 23 ILE B CA 1
ATOM 1328 C C . ILE B 1 23 ? -5.801 -15.734 -18.109 1 85.88 23 ILE B C 1
ATOM 1330 O O . ILE B 1 23 ? -6.586 -15.188 -18.875 1 85.88 23 ILE B O 1
ATOM 1334 N N . PRO B 1 24 ? -5.961 -16.891 -17.656 1 88.56 24 PRO B N 1
ATOM 1335 C CA . PRO B 1 24 ? -7.176 -17.609 -18.062 1 88.56 24 PRO B CA 1
ATOM 1336 C C . PRO B 1 24 ? -8.453 -16.953 -17.547 1 88.56 24 PRO B C 1
ATOM 1338 O O . PRO B 1 24 ? -8.43 -16.281 -16.516 1 88.56 24 PRO B O 1
ATOM 1341 N N . GLU B 1 25 ? -9.508 -17.188 -18.219 1 84.94 25 GLU B N 1
ATOM 1342 C CA . GLU B 1 25 ? -10.789 -16.594 -17.859 1 84.94 25 GLU B CA 1
ATOM 1343 C C . GLU B 1 25 ? -11.266 -17.078 -16.5 1 84.94 25 GLU B C 1
ATOM 1345 O O . GLU B 1 25 ? -11.969 -16.359 -15.781 1 84.94 25 GLU B O 1
ATOM 1350 N N . ASP B 1 26 ? -10.844 -18.281 -16.141 1 85.94 26 ASP B N 1
ATOM 1351 C CA . ASP B 1 26 ? -11.328 -18.875 -14.891 1 85.94 26 ASP B CA 1
ATOM 1352 C C . ASP B 1 26 ? -10.328 -18.656 -13.758 1 85.94 26 ASP B C 1
ATOM 1354 O O . ASP B 1 26 ? -10.406 -19.312 -12.727 1 85.94 26 ASP B O 1
ATOM 1358 N N . ALA B 1 27 ? -9.445 -17.812 -14 1 89.06 27 ALA B N 1
ATOM 1359 C CA . ALA B 1 27 ? -8.492 -17.516 -12.93 1 89.06 27 ALA B CA 1
ATOM 1360 C C . ALA B 1 27 ? -9.211 -17 -11.688 1 89.06 27 ALA B C 1
ATOM 1362 O O . ALA B 1 27 ? -10.266 -16.375 -11.781 1 89.06 27 ALA B O 1
ATOM 1363 N N . ALA B 1 28 ? -8.57 -17.328 -10.531 1 85.69 28 ALA B N 1
ATOM 1364 C CA . ALA B 1 28 ? -9.125 -16.828 -9.273 1 85.69 28 ALA B CA 1
ATOM 1365 C C . ALA B 1 28 ? -9.18 -15.305 -9.266 1 85.69 28 ALA B C 1
ATOM 1367 O O . ALA B 1 28 ? -8.445 -14.648 -10.008 1 85.69 28 ALA B O 1
ATOM 1368 N N . GLN B 1 29 ? -10.125 -14.82 -8.422 1 85.5 29 GLN B N 1
ATOM 1369 C CA . GLN B 1 29 ? -10.227 -13.375 -8.258 1 85.5 29 GLN B CA 1
ATOM 1370 C C . GLN B 1 29 ? -8.891 -12.781 -7.805 1 85.5 29 GLN B C 1
ATOM 1372 O O . GLN B 1 29 ? -8.211 -13.352 -6.953 1 85.5 29 GLN B O 1
ATOM 1377 N N . ALA B 1 30 ? -8.602 -11.617 -8.359 1 90.44 30 ALA B N 1
ATOM 1378 C CA . ALA B 1 30 ? -7.383 -10.906 -7.984 1 90.44 30 ALA B CA 1
ATOM 1379 C C . ALA B 1 30 ? -7.426 -10.477 -6.523 1 90.44 30 ALA B C 1
ATOM 1381 O O . ALA B 1 30 ? -8.461 -10.023 -6.031 1 90.44 30 ALA B O 1
ATOM 1382 N N . GLN B 1 31 ? -6.316 -10.664 -5.852 1 94.75 31 GLN B N 1
ATOM 1383 C CA . GLN B 1 31 ? -6.137 -10.164 -4.492 1 94.75 31 GLN B CA 1
ATOM 1384 C C . GLN B 1 31 ? -5.402 -8.828 -4.496 1 94.75 31 GLN B C 1
ATOM 1386 O O . GLN B 1 31 ? -4.438 -8.648 -5.238 1 94.75 31 GLN B O 1
ATOM 1391 N N . THR B 1 32 ? -5.93 -7.891 -3.725 1 96.5 32 THR B N 1
ATOM 1392 C CA . THR B 1 32 ? -5.207 -6.633 -3.578 1 96.5 32 THR B CA 1
ATOM 1393 C C . THR B 1 32 ? -3.986 -6.812 -2.68 1 96.5 32 THR B C 1
ATOM 1395 O O . THR B 1 32 ? -4.059 -7.492 -1.654 1 96.5 32 THR B O 1
ATOM 1398 N N . THR B 1 33 ? -2.924 -6.145 -3.084 1 97.5 33 THR B N 1
ATOM 1399 C CA . THR B 1 33 ? -1.64 -6.336 -2.42 1 97.5 33 THR B CA 1
ATOM 1400 C C . THR B 1 33 ? -1.013 -4.988 -2.064 1 97.5 33 THR B C 1
ATOM 1402 O O . THR B 1 33 ? -0.985 -4.074 -2.889 1 97.5 33 THR B O 1
ATOM 1405 N N . THR B 1 34 ? -0.586 -4.82 -0.836 1 98.06 34 THR B N 1
ATOM 1406 C CA . THR B 1 34 ? 0.28 -3.711 -0.451 1 98.06 34 THR B CA 1
ATOM 1407 C C . THR B 1 34 ? 1.505 -4.219 0.304 1 98.06 34 THR B C 1
ATOM 1409 O O . THR B 1 34 ? 1.426 -5.211 1.029 1 98.06 34 THR B O 1
ATOM 1412 N N . GLY B 1 35 ? 2.586 -3.555 0.158 1 97.38 35 GLY B N 1
ATOM 1413 C CA . GLY B 1 35 ? 3.848 -3.889 0.798 1 97.38 35 GLY B CA 1
ATOM 1414 C C . GLY B 1 35 ? 5.004 -3.021 0.33 1 97.38 35 GLY B C 1
ATOM 1415 O O . GLY B 1 35 ? 4.812 -1.85 0 1 97.38 35 GLY B O 1
ATOM 1416 N N . ILE B 1 36 ? 6.199 -3.668 0.431 1 97.31 36 ILE B N 1
ATOM 1417 C CA . ILE B 1 36 ? 7.398 -2.936 0.038 1 97.31 36 ILE B CA 1
ATOM 1418 C C . ILE B 1 36 ? 8.258 -3.803 -0.88 1 97.31 36 ILE B C 1
ATOM 1420 O O . ILE B 1 36 ? 8.328 -5.02 -0.702 1 97.31 36 ILE B O 1
ATOM 1424 N N . GLN B 1 37 ? 8.805 -3.1 -1.865 1 96.12 37 GLN B N 1
ATOM 1425 C CA . GLN B 1 37 ? 9.938 -3.654 -2.605 1 96.12 37 GLN B CA 1
ATOM 1426 C C . GLN B 1 37 ? 11.258 -3.252 -1.966 1 96.12 37 GLN B C 1
ATOM 1428 O O . GLN B 1 37 ? 11.492 -2.07 -1.702 1 96.12 37 GLN B O 1
ATOM 1433 N N . ILE B 1 38 ? 12.078 -4.262 -1.791 1 94.62 38 ILE B N 1
ATOM 1434 C CA . ILE B 1 38 ? 13.367 -3.998 -1.157 1 94.62 38 ILE B CA 1
ATOM 1435 C C . ILE B 1 38 ? 14.469 -4.008 -2.211 1 94.62 38 ILE B C 1
ATOM 1437 O O . ILE B 1 38 ? 14.586 -4.953 -2.996 1 94.62 38 ILE B O 1
ATOM 1441 N N . HIS B 1 39 ? 15.211 -2.908 -2.184 1 92.5 39 HIS B N 1
ATOM 1442 C CA . HIS B 1 39 ? 16.344 -2.752 -3.098 1 92.5 39 HIS B CA 1
ATOM 1443 C C . HIS B 1 39 ? 17.641 -2.545 -2.334 1 92.5 39 HIS B C 1
ATOM 1445 O O . HIS B 1 39 ? 17.641 -1.952 -1.253 1 92.5 39 HIS B O 1
ATOM 1451 N N . ALA B 1 40 ? 18.688 -3.041 -2.877 1 89.19 40 ALA B N 1
ATOM 1452 C CA . ALA B 1 40 ? 20.016 -2.756 -2.361 1 89.19 40 ALA B CA 1
ATOM 1453 C C . ALA B 1 40 ? 20.719 -1.694 -3.207 1 89.19 40 ALA B C 1
ATOM 1455 O O . ALA B 1 40 ? 20.625 -1.707 -4.434 1 89.19 40 ALA B O 1
ATOM 1456 N N . CYS B 1 41 ? 21.219 -0.77 -2.533 1 84.31 41 CYS B N 1
ATOM 1457 C CA . CYS B 1 41 ? 22.078 0.216 -3.178 1 84.31 41 CYS B CA 1
ATOM 1458 C C . CYS B 1 41 ? 23.547 -0.178 -3.057 1 84.31 41 CYS B C 1
ATOM 1460 O O . CYS B 1 41 ? 24.047 -0.402 -1.952 1 84.31 41 CYS B O 1
ATOM 1462 N N . GLU B 1 42 ? 24.156 -0.331 -4.195 1 82.06 42 GLU B N 1
ATOM 1463 C CA . GLU B 1 42 ? 25.562 -0.704 -4.234 1 82.06 42 GLU B CA 1
ATOM 1464 C C . GLU B 1 42 ? 26.328 0.124 -5.262 1 82.06 42 GLU B C 1
ATOM 1466 O O . GLU B 1 42 ? 25.719 0.745 -6.141 1 82.06 42 GLU B O 1
ATOM 1471 N N . TYR B 1 43 ? 27.562 0.253 -4.98 1 78.56 43 TYR B N 1
ATOM 1472 C CA . TYR B 1 43 ? 28.438 0.839 -5.992 1 78.56 43 TYR B CA 1
ATOM 1473 C C . TYR B 1 43 ? 29 -0.235 -6.91 1 78.56 43 TYR B C 1
ATOM 1475 O O . TYR B 1 43 ? 29.375 -1.321 -6.457 1 78.56 43 TYR B O 1
ATOM 1483 N N . ASP B 1 44 ? 28.781 0.153 -8.156 1 76 44 ASP B N 1
ATOM 1484 C CA . ASP B 1 44 ? 29.391 -0.804 -9.07 1 76 44 ASP B CA 1
ATOM 1485 C C . ASP B 1 44 ? 30.906 -0.597 -9.156 1 76 44 ASP B C 1
ATOM 1487 O O . ASP B 1 44 ? 31.469 0.202 -8.414 1 76 44 ASP B O 1
ATOM 1491 N N . SER B 1 45 ? 31.531 -1.483 -9.977 1 79.81 45 SER B N 1
ATOM 1492 C CA . SER B 1 45 ? 32.969 -1.485 -10.094 1 79.81 45 SER B CA 1
ATOM 1493 C C . SER B 1 45 ? 33.5 -0.127 -10.555 1 79.81 45 SER B C 1
ATOM 1495 O O . SER B 1 45 ? 34.656 0.22 -10.305 1 79.81 45 SER B O 1
ATOM 1497 N N . SER B 1 46 ? 32.656 0.651 -11.203 1 84.81 46 SER B N 1
ATOM 1498 C CA . SER B 1 46 ? 33.031 1.984 -11.672 1 84.81 46 SER B CA 1
ATOM 1499 C C . SER B 1 46 ? 32.625 3.053 -10.656 1 84.81 46 SER B C 1
ATOM 1501 O O . SER B 1 46 ? 32.656 4.246 -10.977 1 84.81 46 SER B O 1
ATOM 1503 N N . HIS B 1 47 ? 32.219 2.619 -9.555 1 77.62 47 HIS B N 1
ATOM 1504 C CA . HIS B 1 47 ? 31.859 3.477 -8.438 1 77.62 47 HIS B CA 1
ATOM 1505 C C . HIS B 1 47 ? 30.578 4.258 -8.734 1 77.62 47 HIS B C 1
ATOM 1507 O O . HIS B 1 47 ? 30.406 5.371 -8.242 1 77.62 47 HIS B O 1
ATOM 1513 N N . ARG B 1 48 ? 29.938 3.691 -9.75 1 82.06 48 ARG B N 1
ATOM 1514 C CA . ARG B 1 48 ? 28.609 4.23 -9.992 1 82.06 48 ARG B CA 1
ATOM 1515 C C . ARG B 1 48 ? 27.562 3.545 -9.117 1 82.06 48 ARG B C 1
ATOM 1517 O O . ARG B 1 48 ? 27.688 2.359 -8.812 1 82.06 48 ARG B O 1
ATOM 1524 N N . GLN B 1 49 ? 26.60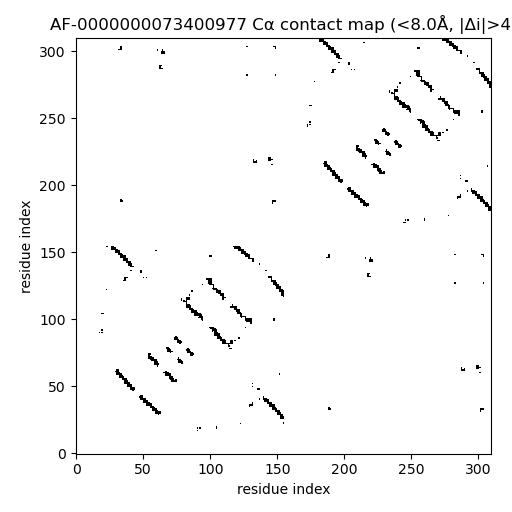9 4.359 -8.664 1 81.88 49 GLN B N 1
ATOM 1525 C CA . GLN B 1 49 ? 25.547 3.799 -7.836 1 81.88 49 GLN B CA 1
ATOM 1526 C C . GLN B 1 49 ? 24.578 2.957 -8.672 1 81.88 49 GLN B C 1
ATOM 1528 O O . GLN B 1 49 ? 24.188 3.355 -9.766 1 81.88 49 GLN B O 1
ATOM 1533 N N . ALA B 1 50 ? 24.484 1.699 -8.18 1 81 50 ALA B N 1
ATOM 1534 C CA . ALA B 1 50 ? 23.5 0.803 -8.781 1 81 50 ALA B CA 1
ATOM 1535 C C . ALA B 1 50 ? 22.484 0.323 -7.738 1 81 50 ALA B C 1
ATOM 1537 O O . ALA B 1 50 ? 22.828 0.142 -6.57 1 81 50 ALA B O 1
ATOM 1538 N N . ARG B 1 51 ? 21.25 0.254 -8.141 1 86 51 ARG B N 1
ATOM 1539 C CA . ARG B 1 51 ? 20.203 -0.315 -7.285 1 86 51 ARG B CA 1
ATOM 1540 C C . ARG B 1 51 ? 19.719 -1.652 -7.832 1 86 51 ARG B C 1
ATOM 1542 O O . ARG B 1 51 ? 19.375 -1.757 -9.008 1 86 51 ARG B O 1
ATOM 1549 N N . THR B 1 52 ? 19.781 -2.656 -6.902 1 88.31 52 THR B N 1
ATOM 1550 C CA . THR B 1 52 ? 19.375 -4 -7.301 1 88.31 52 THR B CA 1
ATOM 1551 C C . THR B 1 52 ? 18.203 -4.488 -6.453 1 88.31 52 THR B C 1
ATOM 1553 O O . THR B 1 52 ? 18.234 -4.375 -5.223 1 88.31 52 THR B O 1
ATOM 1556 N N . PHE B 1 53 ? 17.312 -5.008 -7.207 1 91.12 53 PHE B N 1
ATOM 1557 C CA . PHE B 1 53 ? 16.172 -5.574 -6.492 1 91.12 53 PHE B CA 1
ATOM 1558 C C . PHE B 1 53 ? 16.609 -6.773 -5.656 1 91.12 53 PHE B C 1
ATOM 1560 O O . PHE B 1 53 ? 17.328 -7.645 -6.137 1 91.12 53 PHE B O 1
ATOM 1567 N N . GLN B 1 54 ? 16.094 -6.777 -4.363 1 93.5 54 GLN B N 1
ATOM 1568 C CA . GLN B 1 54 ? 16.375 -7.91 -3.486 1 93.5 54 GLN B CA 1
ATOM 1569 C C . GLN B 1 54 ? 15.156 -8.82 -3.354 1 93.5 54 GLN B C 1
ATOM 1571 O O . GLN B 1 54 ? 15.164 -9.953 -3.836 1 93.5 54 GLN B O 1
ATOM 1576 N N . HIS B 1 55 ? 14.086 -8.352 -2.781 1 94.88 55 HIS B N 1
ATOM 1577 C CA . HIS B 1 55 ? 12.852 -9.125 -2.654 1 94.88 55 HIS B CA 1
ATOM 1578 C C . HIS B 1 55 ? 11.68 -8.227 -2.283 1 94.88 55 HIS B C 1
ATOM 1580 O O . HIS B 1 55 ? 11.852 -7.027 -2.061 1 94.88 55 HIS B O 1
ATOM 1586 N N . THR B 1 56 ? 10.5 -8.906 -2.266 1 95.5 56 THR B N 1
ATOM 1587 C CA . THR B 1 56 ? 9.258 -8.242 -1.892 1 95.5 56 THR B CA 1
ATOM 1588 C C . THR B 1 56 ? 8.781 -8.719 -0.521 1 95.5 56 THR B C 1
ATOM 1590 O O . THR B 1 56 ? 8.961 -9.883 -0.166 1 95.5 56 THR B O 1
ATOM 1593 N N . GLU B 1 57 ? 8.25 -7.773 0.281 1 97.81 57 GLU B N 1
ATOM 1594 C CA . GLU B 1 57 ? 7.434 -8.086 1.449 1 97.81 57 GLU B CA 1
ATOM 1595 C C . GLU B 1 57 ? 6.047 -7.469 1.337 1 97.81 57 GLU B C 1
ATOM 1597 O O . GLU B 1 57 ? 5.914 -6.25 1.219 1 97.81 57 GLU B O 1
ATOM 1602 N N . ALA B 1 58 ? 5.086 -8.375 1.387 1 98.19 58 ALA B N 1
ATOM 1603 C CA . ALA B 1 58 ? 3.758 -7.82 1.138 1 98.19 58 ALA B CA 1
ATOM 1604 C C . ALA B 1 58 ? 2.674 -8.68 1.78 1 98.19 58 ALA B C 1
ATOM 1606 O O . ALA B 1 58 ? 2.945 -9.797 2.229 1 98.19 58 ALA B O 1
ATOM 1607 N N . THR B 1 59 ? 1.542 -8.086 1.939 1 98.44 59 THR B N 1
ATOM 1608 C CA . THR B 1 59 ? 0.316 -8.75 2.369 1 98.44 59 THR B CA 1
ATOM 1609 C C . THR B 1 59 ? -0.746 -8.688 1.276 1 98.44 59 THR B C 1
ATOM 1611 O O . THR B 1 59 ? -0.939 -7.645 0.651 1 98.44 59 THR B O 1
ATOM 1614 N N . LEU B 1 60 ? -1.356 -9.781 1.009 1 98.19 60 LEU B N 1
ATOM 1615 C CA . LEU B 1 60 ? -2.471 -9.844 0.069 1 98.19 60 LEU B CA 1
ATOM 1616 C C . LEU B 1 60 ? -3.799 -9.969 0.808 1 98.19 60 LEU B C 1
ATOM 1618 O O . LEU B 1 60 ? -3.908 -10.727 1.773 1 98.19 60 LEU B O 1
ATOM 1622 N N . TYR B 1 61 ? -4.77 -9.25 0.313 1 95.62 61 TYR B N 1
ATOM 1623 C CA . TYR B 1 61 ? -6.102 -9.188 0.904 1 95.62 61 TYR B CA 1
ATOM 1624 C C . TYR B 1 61 ? -7.152 -9.719 -0.064 1 95.62 61 TYR B C 1
ATOM 1626 O O . TYR B 1 61 ? -7.113 -9.422 -1.26 1 95.62 61 TYR B O 1
ATOM 1634 N N . ASP B 1 62 ? -8.062 -10.531 0.457 1 92.56 62 ASP B N 1
ATOM 1635 C CA . ASP B 1 62 ? -9.117 -11.023 -0.415 1 92.56 62 ASP B CA 1
ATOM 1636 C C . ASP B 1 62 ? -10.242 -9.992 -0.557 1 92.56 62 ASP B C 1
ATOM 1638 O O . ASP B 1 62 ? -10.125 -8.867 -0.064 1 92.56 62 ASP B O 1
ATOM 1642 N N . ALA B 1 63 ? -11.258 -10.359 -1.271 1 87.75 63 ALA B N 1
ATOM 1643 C CA . ALA B 1 63 ? -12.336 -9.43 -1.604 1 87.75 63 ALA B CA 1
ATOM 1644 C C . ALA B 1 63 ? -13.055 -8.953 -0.346 1 87.75 63 ALA B C 1
ATOM 1646 O O . ALA B 1 63 ? -13.641 -7.867 -0.333 1 87.75 63 ALA B O 1
ATOM 1647 N N . ALA B 1 64 ? -12.992 -9.734 0.751 1 84.44 64 ALA B N 1
ATOM 1648 C CA . ALA B 1 64 ? -13.648 -9.375 2.01 1 84.44 64 ALA B CA 1
ATOM 1649 C C . ALA B 1 64 ? -12.75 -8.484 2.857 1 84.44 64 ALA B C 1
ATOM 1651 O O . ALA B 1 64 ? -13.172 -7.992 3.908 1 84.44 64 ALA B O 1
ATOM 1652 N N . GLY B 1 65 ? -11.516 -8.281 2.385 1 89.88 65 GLY B N 1
ATOM 1653 C CA . GLY B 1 65 ? -10.586 -7.43 3.105 1 89.88 65 GLY B CA 1
ATOM 1654 C C . GLY B 1 65 ? -9.758 -8.18 4.133 1 89.88 65 GLY B C 1
ATOM 1655 O O . GLY B 1 65 ? -9.078 -7.566 4.957 1 89.88 65 GLY B O 1
ATOM 1656 N N . ALA B 1 66 ? -9.914 -9.477 4.137 1 91.25 66 ALA B N 1
ATOM 1657 C CA . ALA B 1 66 ? -9.094 -10.273 5.047 1 91.25 66 ALA B CA 1
ATOM 1658 C C . ALA B 1 66 ? -7.668 -10.414 4.527 1 91.25 66 ALA B C 1
ATOM 1660 O O . ALA B 1 66 ? -7.453 -10.648 3.336 1 91.25 66 ALA B O 1
ATOM 1661 N N . ALA B 1 67 ? -6.711 -10.18 5.422 1 95.88 67 ALA B N 1
ATOM 1662 C CA . ALA B 1 67 ? -5.32 -10.492 5.094 1 95.88 67 ALA B CA 1
ATOM 1663 C C . ALA B 1 67 ? -5.102 -12 5.027 1 95.88 67 ALA B C 1
ATOM 1665 O O . ALA B 1 67 ? -5.023 -12.664 6.062 1 95.88 67 ALA B O 1
ATOM 1666 N N . ILE B 1 68 ? -4.852 -12.531 3.814 1 96.44 68 ILE B N 1
ATOM 1667 C CA . ILE B 1 68 ? -4.969 -13.984 3.711 1 96.44 68 ILE B CA 1
ATOM 1668 C C . ILE B 1 68 ? -3.639 -14.578 3.25 1 96.44 68 ILE B C 1
ATOM 1670 O O . ILE B 1 68 ? -3.422 -15.789 3.355 1 96.44 68 ILE B O 1
ATOM 1674 N N . ILE B 1 69 ? -2.76 -13.828 2.654 1 97.69 69 ILE B N 1
ATOM 1675 C CA . ILE B 1 69 ? -1.501 -14.352 2.137 1 97.69 69 ILE B CA 1
ATOM 1676 C C . ILE B 1 69 ? -0.363 -13.398 2.484 1 97.69 69 ILE B C 1
ATOM 1678 O O . ILE B 1 69 ? -0.509 -12.18 2.363 1 97.69 69 ILE B O 1
ATOM 1682 N N . LYS B 1 70 ? 0.715 -13.93 2.939 1 98.25 70 LYS B N 1
ATOM 1683 C CA . LYS B 1 70 ? 1.964 -13.188 3.072 1 98.25 70 LYS B CA 1
ATOM 1684 C C . LYS B 1 70 ? 2.922 -13.508 1.931 1 98.25 70 LYS B C 1
ATOM 1686 O O . LYS B 1 70 ? 3.066 -14.672 1.548 1 98.25 70 LYS B O 1
ATOM 1691 N N . HIS B 1 71 ? 3.443 -12.477 1.35 1 97.62 71 HIS B N 1
ATOM 1692 C CA . HIS B 1 71 ? 4.414 -12.555 0.262 1 97.62 71 HIS B CA 1
ATOM 1693 C C . HIS B 1 71 ? 5.797 -12.117 0.723 1 97.62 71 HIS B C 1
ATOM 1695 O O . HIS B 1 71 ? 5.949 -11.047 1.312 1 97.62 71 HIS B O 1
ATOM 1701 N N . ARG B 1 72 ? 6.805 -12.984 0.535 1 97.19 72 ARG B N 1
ATOM 1702 C CA . ARG B 1 72 ? 8.156 -12.703 1.011 1 97.19 72 ARG B CA 1
ATOM 1703 C C . ARG B 1 72 ? 9.195 -13.188 0.006 1 97.19 72 ARG B C 1
ATOM 1705 O O . ARG B 1 72 ? 8.875 -13.453 -1.152 1 97.19 72 ARG B O 1
ATOM 1712 N N . ALA B 1 73 ? 10.445 -13.133 0.5 1 95.5 73 ALA B N 1
ATOM 1713 C CA . ALA B 1 73 ? 11.57 -13.547 -0.338 1 95.5 73 ALA B CA 1
ATOM 1714 C C . ALA B 1 73 ? 11.367 -14.969 -0.865 1 95.5 73 ALA B C 1
ATOM 1716 O O . ALA B 1 73 ? 10.852 -15.828 -0.153 1 95.5 73 ALA B O 1
ATOM 1717 N N . GLY B 1 74 ? 11.977 -15.094 -2.023 1 90.06 74 GLY B N 1
ATOM 1718 C CA . GLY B 1 74 ? 11.852 -16.297 -2.822 1 90.06 74 GLY B CA 1
ATOM 1719 C C . GLY B 1 74 ? 11.898 -16.031 -4.316 1 90.06 74 GLY B C 1
ATOM 1720 O O . GLY B 1 74 ? 12.969 -16.062 -4.918 1 90.06 74 GLY B O 1
ATOM 1721 N N . PRO B 1 75 ? 10.711 -15.523 -4.754 1 94.75 75 PRO B N 1
ATOM 1722 C CA . PRO B 1 75 ? 9.484 -15.117 -4.07 1 94.75 75 PRO B CA 1
ATOM 1723 C C . PRO B 1 75 ? 8.656 -16.297 -3.594 1 94.75 75 PRO B C 1
ATOM 1725 O O . PRO B 1 75 ? 8.641 -17.344 -4.242 1 94.75 75 PRO B O 1
ATOM 1728 N N . SER B 1 76 ? 7.988 -16.047 -2.57 1 96.44 76 SER B N 1
ATOM 1729 C CA . SER B 1 76 ? 7.105 -17.062 -2.01 1 96.44 76 SER B CA 1
ATOM 1730 C C . SER B 1 76 ? 5.844 -16.438 -1.42 1 96.44 76 SER B C 1
ATOM 1732 O O . SER B 1 76 ? 5.844 -15.266 -1.052 1 96.44 76 SER B O 1
ATOM 1734 N N . TRP B 1 77 ? 4.82 -17.234 -1.439 1 96.94 77 TRP B N 1
ATOM 1735 C CA . TRP B 1 77 ? 3.531 -16.891 -0.848 1 96.94 77 TRP B CA 1
ATOM 1736 C C . TRP B 1 77 ? 3.086 -17.938 0.153 1 96.94 77 TRP B C 1
ATOM 1738 O O . TRP B 1 77 ? 3.16 -19.141 -0.127 1 96.94 77 TRP B O 1
ATOM 1748 N N . LYS B 1 78 ? 2.682 -17.516 1.268 1 97.25 78 LYS B N 1
ATOM 1749 C CA . LYS B 1 78 ? 2.152 -18.422 2.293 1 97.25 78 LYS B CA 1
ATOM 1750 C C . LYS B 1 78 ? 0.751 -17.984 2.725 1 97.25 78 LYS B C 1
ATOM 1752 O O . LYS B 1 78 ? 0.542 -16.844 3.121 1 97.25 78 LYS B O 1
ATOM 1757 N N . ALA B 1 79 ? -0.154 -18.938 2.621 1 97.06 79 ALA B N 1
ATOM 1758 C CA . ALA B 1 79 ? -1.537 -18.656 3.002 1 97.06 79 ALA B CA 1
ATOM 1759 C C . ALA B 1 79 ? -1.771 -18.969 4.477 1 97.06 79 ALA B C 1
ATOM 1761 O O . ALA B 1 79 ? -0.919 -19.562 5.137 1 97.06 79 ALA B O 1
ATOM 1762 N N . GLN B 1 80 ? -2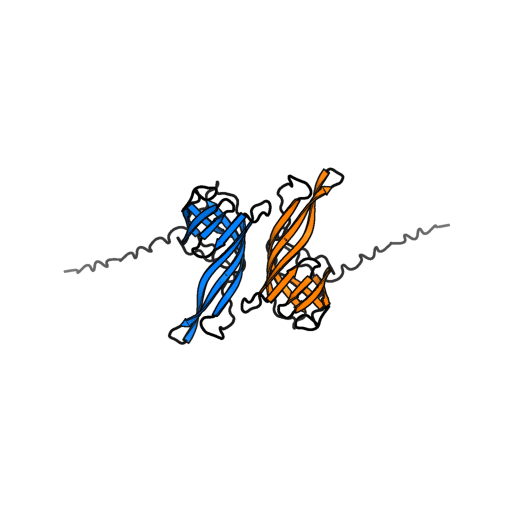.918 -18.562 4.988 1 95.88 80 GLN B N 1
ATOM 1763 C CA . GLN B 1 80 ? -3.275 -18.75 6.391 1 95.88 80 GLN B CA 1
ATOM 1764 C C . GLN B 1 80 ? -3.385 -20.219 6.742 1 95.88 80 GLN B C 1
ATOM 1766 O O . GLN B 1 80 ? -3.117 -20.625 7.879 1 95.88 80 GLN B O 1
ATOM 1771 N N . ASP B 1 81 ? -3.729 -21.047 5.793 1 94.81 81 ASP B N 1
ATOM 1772 C CA . ASP B 1 81 ? -3.898 -22.469 6.051 1 94.81 81 ASP B CA 1
ATOM 1773 C C . ASP B 1 81 ? -2.553 -23.203 6.043 1 94.81 81 ASP B C 1
ATOM 1775 O O . ASP B 1 81 ? -2.504 -24.422 6.105 1 94.81 81 ASP B O 1
ATOM 1779 N N . GLY B 1 82 ? -1.573 -22.422 5.781 1 94.25 82 GLY B N 1
ATOM 1780 C CA . GLY B 1 82 ? -0.235 -23 5.82 1 94.25 82 GLY B CA 1
ATOM 1781 C C . GLY B 1 82 ? 0.294 -23.375 4.449 1 94.25 82 GLY B C 1
ATOM 1782 O O . GLY B 1 82 ? 1.489 -23.625 4.289 1 94.25 82 GLY B O 1
ATOM 1783 N N . SER B 1 83 ? -0.503 -23.453 3.436 1 95.94 83 SER B N 1
ATOM 1784 C CA . SER B 1 83 ? -0.035 -23.766 2.088 1 95.94 83 SER B CA 1
ATOM 1785 C C . SER B 1 83 ? 0.938 -22.703 1.583 1 95.94 83 SER B C 1
ATOM 1787 O O . SER B 1 83 ? 0.823 -21.531 1.938 1 95.94 83 SER B O 1
ATOM 1789 N N . ARG B 1 84 ? 1.832 -23.188 0.791 1 96.31 84 ARG B N 1
ATOM 1790 C CA . ARG B 1 84 ? 2.918 -22.312 0.346 1 96.31 84 ARG B CA 1
ATOM 1791 C C . ARG B 1 84 ? 3.309 -22.625 -1.096 1 96.31 84 ARG B C 1
ATOM 1793 O O . ARG B 1 84 ? 3.332 -23.781 -1.503 1 96.31 84 ARG B O 1
ATOM 1800 N N . ILE B 1 85 ? 3.631 -21.5 -1.848 1 96.5 85 ILE B N 1
ATOM 1801 C CA . ILE B 1 85 ? 4.188 -21.672 -3.188 1 96.5 85 ILE B CA 1
ATOM 1802 C C . ILE B 1 85 ? 5.441 -20.812 -3.328 1 96.5 85 ILE B C 1
ATOM 1804 O O . ILE B 1 85 ? 5.594 -19.797 -2.641 1 96.5 85 ILE B O 1
ATOM 1808 N N . VAL B 1 86 ? 6.324 -21.297 -4.145 1 96.06 86 VAL B N 1
ATOM 1809 C CA . VAL B 1 86 ? 7.531 -20.578 -4.512 1 96.06 86 VAL B CA 1
ATOM 1810 C C . VAL B 1 86 ? 7.516 -20.266 -6.008 1 96.06 86 VAL B C 1
ATOM 1812 O O . VAL B 1 86 ? 7.141 -21.109 -6.82 1 96.06 86 VAL B O 1
ATOM 1815 N N . GLY B 1 87 ? 7.918 -19.016 -6.309 1 93.69 87 GLY B N 1
ATOM 1816 C CA . GLY B 1 87 ? 7.805 -18.594 -7.691 1 93.69 87 GLY B CA 1
ATOM 1817 C C . GLY B 1 87 ? 9.148 -18.422 -8.375 1 93.69 87 GLY B C 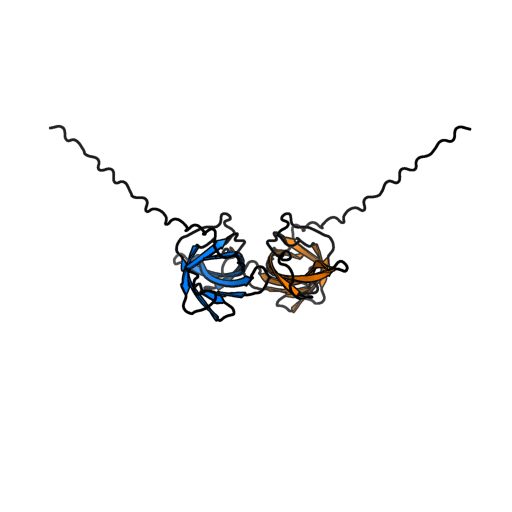1
ATOM 1818 O O . GLY B 1 87 ? 10.172 -18.234 -7.711 1 93.69 87 GLY B O 1
ATOM 1819 N N . GLU B 1 88 ? 9.055 -18.484 -9.703 1 91.94 88 GLU B N 1
ATOM 1820 C CA . GLU B 1 88 ? 10.164 -18.156 -10.594 1 91.94 88 GLU B CA 1
ATOM 1821 C C . GLU B 1 88 ? 9.711 -17.25 -11.734 1 91.94 88 GLU B C 1
ATOM 1823 O O . GLU B 1 88 ? 8.68 -17.484 -12.359 1 91.94 88 GLU B O 1
ATOM 1828 N N . LYS B 1 89 ? 10.531 -16.281 -11.906 1 88.12 89 LYS B N 1
ATOM 1829 C CA . LYS B 1 89 ? 10.203 -15.352 -12.984 1 88.12 89 LYS B CA 1
ATOM 1830 C C . LYS B 1 89 ? 10.266 -16.047 -14.344 1 88.12 89 LYS B C 1
ATOM 1832 O O . LYS B 1 89 ? 11.234 -16.75 -14.641 1 88.12 89 LYS B O 1
ATOM 1837 N N . ILE B 1 90 ? 9.227 -15.82 -15.172 1 85.75 90 ILE B N 1
ATOM 1838 C CA . ILE B 1 90 ? 9.203 -16.469 -16.484 1 85.75 90 ILE B CA 1
ATOM 1839 C C . ILE B 1 90 ? 9.5 -15.445 -17.578 1 85.75 90 ILE B C 1
ATOM 1841 O O . ILE B 1 90 ? 10.008 -15.797 -18.641 1 85.75 90 ILE B O 1
ATOM 1845 N N . ALA B 1 91 ? 9.18 -14.18 -17.312 1 82.31 91 ALA B N 1
ATOM 1846 C CA . ALA B 1 91 ? 9.43 -13.125 -18.297 1 82.31 91 ALA B CA 1
ATOM 1847 C C . ALA B 1 91 ? 9.492 -11.758 -17.625 1 82.31 91 ALA B C 1
ATOM 1849 O O . ALA B 1 91 ? 9.07 -11.602 -16.469 1 82.31 91 ALA B O 1
ATOM 1850 N N . ASP B 1 92 ? 10.086 -10.883 -18.406 1 78.81 92 ASP B N 1
ATOM 1851 C CA . ASP B 1 92 ? 10.016 -9.492 -17.984 1 78.81 92 ASP B CA 1
ATOM 1852 C C . ASP B 1 92 ? 8.734 -8.828 -18.484 1 78.81 92 ASP B C 1
ATOM 1854 O O . ASP B 1 92 ? 8.336 -9.023 -19.625 1 78.81 92 ASP B O 1
ATOM 1858 N N . ALA B 1 93 ? 8.055 -8.203 -17.641 1 82.62 93 ALA B N 1
ATOM 1859 C CA . ALA B 1 93 ? 6.871 -7.422 -17.984 1 82.62 93 ALA B CA 1
ATOM 1860 C C . ALA B 1 93 ? 6.891 -6.059 -17.297 1 82.62 93 ALA B C 1
ATOM 1862 O O . ALA B 1 93 ? 6.309 -5.887 -16.234 1 82.62 93 ALA B O 1
ATOM 1863 N N . PRO B 1 94 ? 7.547 -5.172 -17.953 1 82.81 94 PRO B N 1
ATOM 1864 C CA . PRO B 1 94 ? 7.613 -3.844 -17.344 1 82.81 94 PRO B CA 1
ATOM 1865 C C . PRO B 1 94 ? 6.238 -3.195 -17.188 1 82.81 94 PRO B C 1
ATOM 1867 O O . PRO B 1 94 ? 5.301 -3.549 -17.906 1 82.81 94 PRO B O 1
ATOM 1870 N N . SER B 1 95 ? 6.117 -2.295 -16.203 1 87.44 95 SER B N 1
ATOM 1871 C CA . SER B 1 95 ? 4.898 -1.504 -16.047 1 87.44 95 SER B CA 1
ATOM 1872 C C . SER B 1 95 ? 4.828 -0.399 -17.094 1 87.44 95 SER B C 1
ATOM 1874 O O . SER B 1 95 ? 5.859 0.128 -17.531 1 87.44 95 SER B O 1
ATOM 1876 N N . PRO B 1 96 ? 3.635 -0.12 -17.5 1 84.56 96 PRO B N 1
ATOM 1877 C CA . PRO B 1 96 ? 3.516 1.009 -18.438 1 84.56 96 PRO B CA 1
ATOM 1878 C C . PRO B 1 96 ? 4.059 2.311 -17.844 1 84.56 96 PRO B C 1
ATOM 1880 O O . PRO B 1 96 ? 4.477 3.201 -18.594 1 84.56 96 PRO B O 1
ATOM 1883 N N . ASN B 1 97 ? 3.975 2.469 -16.594 1 87.69 97 ASN B N 1
ATOM 1884 C CA . ASN B 1 97 ? 4.535 3.604 -15.875 1 87.69 97 ASN B CA 1
ATOM 1885 C C . ASN B 1 97 ? 5.859 3.242 -15.203 1 87.69 97 ASN B C 1
ATOM 1887 O O . ASN B 1 97 ? 5.902 2.357 -14.352 1 87.69 97 ASN B O 1
ATOM 1891 N N . ALA B 1 98 ? 6.898 3.99 -15.57 1 83.81 98 ALA B N 1
ATOM 1892 C CA . ALA B 1 98 ? 8.25 3.666 -15.117 1 83.81 98 ALA B CA 1
ATOM 1893 C C . ALA B 1 98 ? 8.375 3.855 -13.609 1 83.81 98 ALA B C 1
ATOM 1895 O O . ALA B 1 98 ? 9.312 3.348 -12.992 1 83.81 98 ALA B O 1
ATOM 1896 N N . ASP B 1 99 ? 7.449 4.543 -12.961 1 86.44 99 ASP B N 1
ATOM 1897 C CA . ASP B 1 99 ? 7.5 4.777 -11.516 1 86.44 99 ASP B CA 1
ATOM 1898 C C . ASP B 1 99 ? 6.871 3.615 -10.75 1 86.44 99 ASP B C 1
ATOM 1900 O O . ASP B 1 99 ? 6.844 3.621 -9.516 1 86.44 99 ASP B O 1
ATOM 1904 N N . ASN B 1 100 ? 6.441 2.648 -11.578 1 91.12 100 ASN B N 1
ATOM 1905 C CA . ASN B 1 100 ? 5.77 1.51 -10.961 1 91.12 100 ASN B CA 1
ATOM 1906 C C . ASN B 1 100 ? 6.586 0.229 -11.109 1 91.12 100 ASN B C 1
ATOM 1908 O O . ASN B 1 100 ? 7.227 0.011 -12.141 1 91.12 100 ASN B O 1
ATOM 1912 N N . THR B 1 101 ? 6.543 -0.596 -10.047 1 89.88 101 THR B N 1
ATOM 1913 C CA . THR B 1 101 ? 7.219 -1.886 -10.109 1 89.88 101 THR B CA 1
ATOM 1914 C C . THR B 1 101 ? 6.66 -2.738 -11.242 1 89.88 101 THR B C 1
ATOM 1916 O O . THR B 1 101 ? 5.547 -2.496 -11.719 1 89.88 101 THR B O 1
ATOM 1919 N N . THR B 1 102 ? 7.383 -3.734 -11.656 1 81.31 102 THR B N 1
ATOM 1920 C CA . THR B 1 102 ? 7.039 -4.594 -12.781 1 81.31 102 THR B CA 1
AT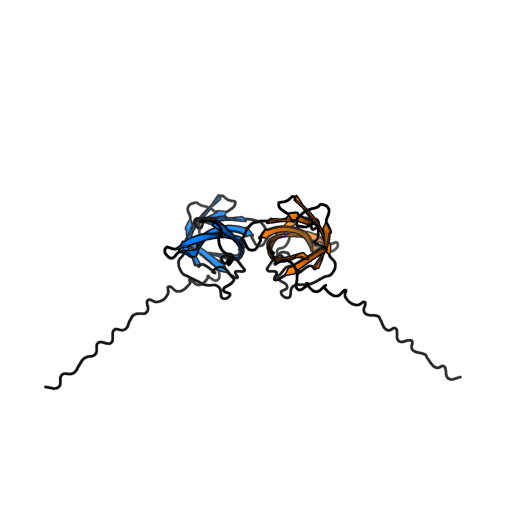OM 1921 C C . THR B 1 102 ? 5.797 -5.422 -12.477 1 81.31 102 THR B C 1
ATOM 1923 O O . THR B 1 102 ? 5.453 -5.625 -11.305 1 81.31 102 THR B O 1
ATOM 1926 N N . ARG B 1 103 ? 5.008 -5.922 -13.5 1 76.06 103 ARG B N 1
ATOM 1927 C CA . ARG B 1 103 ? 3.801 -6.734 -13.414 1 76.06 103 ARG B CA 1
ATOM 1928 C C . ARG B 1 103 ? 4.141 -8.219 -13.367 1 76.06 103 ARG B C 1
ATOM 1930 O O . ARG B 1 103 ? 3.297 -9.047 -13.016 1 76.06 103 ARG B O 1
ATOM 1937 N N . LEU B 1 104 ? 5.391 -8.773 -13.188 1 73.5 104 LEU B N 1
ATOM 1938 C CA . LEU B 1 104 ? 6.199 -9.984 -13.062 1 73.5 104 LEU B CA 1
ATOM 1939 C C . LEU B 1 104 ? 5.332 -11.227 -13.195 1 73.5 104 LEU B C 1
ATOM 1941 O O . LEU B 1 104 ? 4.656 -11.633 -12.242 1 73.5 104 LEU B O 1
ATOM 1945 N N . PRO B 1 105 ? 5.176 -11.805 -14.453 1 78.31 105 PRO B N 1
ATOM 1946 C CA . PRO B 1 105 ? 4.621 -13.164 -14.516 1 78.31 105 PRO B CA 1
ATOM 1947 C C . PRO B 1 105 ? 5.566 -14.211 -13.938 1 78.31 105 PRO B C 1
ATOM 1949 O O . PRO B 1 105 ? 6.75 -14.242 -14.289 1 78.31 105 PRO B O 1
ATOM 1952 N N . LEU B 1 106 ? 4.906 -14.992 -12.992 1 87.31 106 LEU B N 1
ATOM 1953 C CA . LEU B 1 106 ? 5.715 -15.992 -12.312 1 87.31 106 LEU B CA 1
ATOM 1954 C C . LEU B 1 106 ? 5.094 -17.375 -12.453 1 87.31 106 LEU B C 1
ATOM 1956 O O . LEU B 1 106 ? 3.867 -17.516 -12.414 1 87.31 106 LEU B O 1
ATOM 1960 N N . SER B 1 107 ? 5.957 -18.312 -12.719 1 89.19 107 SER B N 1
ATOM 1961 C CA . SER B 1 107 ? 5.57 -19.703 -12.5 1 89.19 107 SER B CA 1
ATOM 1962 C C . SER B 1 107 ? 5.789 -20.125 -11.055 1 89.19 107 SER B C 1
ATOM 1964 O O . SER B 1 107 ? 6.684 -19.609 -10.383 1 89.19 107 SER B O 1
ATOM 1966 N N . THR B 1 108 ? 4.852 -20.969 -10.594 1 91.44 108 THR B N 1
ATOM 1967 C CA . THR B 1 108 ? 4.977 -21.344 -9.188 1 91.44 108 THR B CA 1
ATOM 1968 C C . THR B 1 108 ? 4.961 -22.859 -9.016 1 91.44 108 THR B C 1
ATOM 1970 O O . THR B 1 108 ? 4.508 -23.578 -9.906 1 91.44 108 THR B O 1
ATOM 1973 N N . HIS B 1 109 ? 5.52 -23.266 -7.949 1 91.62 109 HIS B N 1
ATOM 1974 C CA . HIS B 1 109 ? 5.434 -24.641 -7.473 1 91.62 109 HIS B CA 1
ATOM 1975 C C . HIS B 1 109 ? 5.039 -24.688 -6 1 91.62 109 HIS B C 1
ATOM 1977 O O . HIS B 1 109 ? 5.5 -23.875 -5.203 1 91.62 109 HIS B O 1
ATOM 1983 N N . ALA B 1 110 ? 4.113 -25.641 -5.773 1 88.62 110 ALA B N 1
ATOM 1984 C CA . ALA B 1 110 ? 3.621 -25.766 -4.406 1 88.62 110 ALA B CA 1
ATOM 1985 C C . ALA B 1 110 ? 4.469 -26.766 -3.613 1 88.62 110 ALA B C 1
ATOM 1987 O O . ALA B 1 110 ? 4.945 -27.766 -4.164 1 88.62 110 ALA B O 1
ATOM 1988 N N . SER B 1 111 ? 4.613 -26.484 -2.373 1 80 111 SER B N 1
ATOM 1989 C CA . SER B 1 111 ? 5.34 -27.422 -1.515 1 80 111 SER B CA 1
ATOM 1990 C C . SER B 1 111 ? 4.387 -28.219 -0.626 1 80 111 SER B C 1
ATOM 1992 O O . SER B 1 111 ? 4.797 -29.172 0.031 1 80 111 SER B O 1
ATOM 1994 N N . ALA B 1 112 ? 3.186 -27.766 -0.452 1 76.06 112 ALA B N 1
ATOM 1995 C CA . ALA B 1 112 ? 2.258 -28.453 0.44 1 76.06 112 ALA B CA 1
ATOM 1996 C C . ALA B 1 112 ? 0.829 -28.375 -0.089 1 76.06 112 ALA B C 1
ATOM 1998 O O . ALA B 1 112 ? 0.525 -27.562 -0.958 1 76.06 112 ALA B O 1
ATOM 1999 N N . SER B 1 113 ? -0.028 -29.328 0.467 1 88.19 113 SER B N 1
ATOM 2000 C CA . SER B 1 113 ? -1.458 -29.281 0.177 1 88.19 113 SER B CA 1
ATOM 2001 C C . SER B 1 113 ? -2.105 -28.031 0.747 1 88.19 113 SER B C 1
ATOM 2003 O O . SER B 1 113 ? -1.492 -27.312 1.54 1 88.19 113 SER B O 1
ATOM 2005 N N . GLY B 1 114 ? -3.246 -27.672 0.186 1 94.31 114 GLY B N 1
ATOM 2006 C CA . GLY B 1 114 ? -3.986 -26.531 0.676 1 94.31 114 GLY B CA 1
ATOM 2007 C C . GLY B 1 114 ? -4.445 -25.594 -0.431 1 94.31 114 GLY B C 1
ATOM 2008 O O . GLY B 1 114 ? -4.453 -25.969 -1.604 1 94.31 114 GLY B O 1
ATOM 2009 N N . SER B 1 115 ? -4.863 -24.375 -0.052 1 93.38 115 SER B N 1
ATOM 2010 C CA . SER B 1 115 ? -5.555 -23.469 -0.957 1 93.38 115 SER B CA 1
ATOM 2011 C C . SER B 1 115 ? -4.652 -23.031 -2.105 1 93.38 115 SER B C 1
ATOM 2013 O O . SER B 1 115 ? -5.133 -22.703 -3.189 1 93.38 115 SER B O 1
ATOM 2015 N N . LEU B 1 116 ? -3.314 -23.125 -1.884 1 95.62 116 LEU B N 1
ATOM 2016 C CA . LEU B 1 116 ? -2.406 -22.672 -2.932 1 95.62 116 LEU B CA 1
ATOM 2017 C C . LEU B 1 116 ? -1.862 -23.844 -3.729 1 95.62 116 LEU B C 1
ATOM 2019 O O . LEU B 1 116 ? -1.109 -23.656 -4.688 1 95.62 116 LEU B O 1
ATOM 2023 N N . ALA B 1 117 ? -2.238 -25 -3.428 1 94.5 117 ALA B N 1
ATOM 2024 C CA . ALA B 1 117 ? -1.614 -26.219 -3.957 1 94.5 117 ALA B CA 1
ATOM 2025 C C . ALA B 1 117 ? -1.773 -26.297 -5.473 1 94.5 117 ALA B C 1
ATOM 2027 O O . ALA B 1 117 ? -0.925 -26.859 -6.164 1 94.5 117 ALA B O 1
ATOM 2028 N N . SER B 1 118 ? -2.777 -25.75 -6.023 1 92.06 118 SER B N 1
ATOM 2029 C CA . SER B 1 118 ? -3.045 -25.906 -7.449 1 92.06 118 SER B CA 1
ATOM 2030 C C . SER B 1 118 ? -2.527 -24.703 -8.242 1 92.06 118 SER B C 1
ATOM 2032 O O . SER B 1 118 ? -2.613 -24.688 -9.469 1 92.06 118 SER B O 1
ATOM 2034 N N . VAL B 1 119 ? -2.035 -23.75 -7.555 1 93.88 119 VAL B N 1
ATOM 2035 C CA . VAL B 1 119 ? -1.597 -22.531 -8.227 1 93.88 119 VAL B CA 1
ATOM 2036 C C . VAL B 1 119 ? -0.307 -22.812 -9 1 93.88 119 VAL B C 1
ATOM 2038 O O . VAL B 1 119 ? 0.681 -23.281 -8.43 1 93.88 119 VAL B O 1
ATOM 2041 N N . ARG B 1 120 ? -0.316 -22.391 -10.289 1 92.56 120 ARG B N 1
ATOM 2042 C CA . ARG B 1 120 ? 0.846 -22.641 -11.133 1 92.56 120 ARG B CA 1
ATOM 2043 C C . ARG B 1 120 ? 1.419 -21.328 -11.68 1 92.56 120 ARG B C 1
ATOM 2045 O O . ARG B 1 120 ? 2.559 -21.297 -12.148 1 92.56 120 ARG B O 1
ATOM 2052 N N . CYS B 1 121 ? 0.574 -20.328 -11.609 1 92.88 121 CYS B N 1
ATOM 2053 C CA . CYS B 1 121 ? 1.006 -19.031 -12.117 1 92.88 121 CYS B CA 1
ATOM 2054 C C . CYS B 1 121 ? 0.503 -17.891 -11.227 1 92.88 121 CYS B C 1
ATOM 2056 O O . CYS B 1 121 ? -0.6 -17.969 -10.68 1 92.88 121 CYS B O 1
ATOM 2058 N N . VAL B 1 122 ? 1.286 -16.875 -11.086 1 93.88 122 VAL B N 1
ATOM 2059 C CA . VAL B 1 122 ? 0.917 -15.625 -10.438 1 93.88 122 VAL B CA 1
ATOM 2060 C C . VAL B 1 122 ? 1.248 -14.453 -11.359 1 93.88 122 VAL B C 1
ATOM 2062 O O . VAL B 1 122 ? 2.307 -14.43 -11.992 1 93.88 122 VAL B O 1
ATOM 2065 N N . ARG B 1 123 ? 0.357 -13.484 -11.461 1 92.56 123 ARG B N 1
ATOM 2066 C CA . ARG B 1 123 ? 0.599 -12.25 -12.211 1 92.56 123 ARG B CA 1
ATOM 2067 C C . ARG B 1 123 ? 0.21 -11.023 -11.391 1 92.56 123 ARG B C 1
ATOM 2069 O O . ARG B 1 123 ? -0.893 -10.961 -10.844 1 92.56 123 ARG B O 1
ATOM 2076 N N . ARG B 1 124 ? 1.162 -10.18 -11.336 1 93.19 124 ARG B N 1
ATOM 2077 C CA . ARG B 1 124 ? 0.913 -8.883 -10.711 1 93.19 124 ARG B CA 1
ATOM 2078 C C . ARG B 1 124 ? 0.4 -7.871 -11.727 1 93.19 124 ARG B C 1
ATOM 2080 O O . ARG B 1 124 ? 0.973 -7.723 -12.805 1 93.19 124 ARG B O 1
ATOM 2087 N N . LEU B 1 125 ? -0.64 -7.18 -11.312 1 92.31 125 LEU B N 1
ATOM 2088 C CA . LEU B 1 125 ? -1.296 -6.219 -12.188 1 92.31 125 LEU B CA 1
ATOM 2089 C C . LEU B 1 125 ? -1.468 -4.871 -11.492 1 92.31 125 LEU B C 1
ATOM 2091 O O . LEU B 1 125 ? -1.404 -4.793 -10.266 1 92.31 125 LEU B O 1
ATOM 2095 N N . ASP B 1 126 ? -1.655 -3.812 -12.312 1 92.94 126 ASP B N 1
ATOM 2096 C CA . ASP B 1 126 ? -2.082 -2.498 -11.844 1 92.94 126 ASP B CA 1
ATOM 2097 C C . ASP B 1 126 ? -1.134 -1.964 -10.773 1 92.94 126 ASP B C 1
ATOM 2099 O O . ASP B 1 126 ? -1.577 -1.502 -9.719 1 92.94 126 ASP B O 1
ATOM 2103 N N . THR B 1 127 ? 0.094 -2.059 -11.055 1 94.88 127 THR B N 1
ATOM 2104 C CA . THR B 1 127 ? 1.101 -1.695 -10.062 1 94.88 127 THR B CA 1
ATOM 2105 C C . THR B 1 127 ? 1.163 -0.181 -9.891 1 94.88 127 THR B C 1
ATOM 2107 O O . THR B 1 127 ? 1.019 0.569 -10.852 1 94.88 127 THR B O 1
ATOM 2110 N N . LYS B 1 128 ? 1.286 0.196 -8.719 1 95.69 128 LYS B N 1
ATOM 2111 C CA . LYS B 1 128 ? 1.627 1.56 -8.328 1 95.69 128 LYS B CA 1
ATOM 2112 C C . LYS B 1 128 ? 2.773 1.571 -7.32 1 95.69 128 LYS B C 1
ATOM 2114 O O . LYS B 1 128 ? 2.732 0.856 -6.316 1 95.69 128 LYS B O 1
ATOM 2119 N N . GLY B 1 129 ? 3.795 2.414 -7.645 1 95.88 129 GLY B N 1
ATOM 2120 C CA . GLY B 1 129 ? 4.965 2.482 -6.781 1 95.88 129 GLY B CA 1
ATOM 2121 C C . GLY B 1 129 ? 5.879 1.278 -6.918 1 95.88 129 GLY B C 1
ATOM 2122 O O . GLY B 1 129 ? 5.828 0.566 -7.922 1 95.88 129 GLY B O 1
ATOM 2123 N N . GLY B 1 130 ? 6.832 1.137 -5.914 1 95.88 130 GLY B N 1
ATOM 2124 C CA . GLY B 1 130 ? 7.684 -0.036 -5.805 1 95.88 130 GLY B CA 1
ATOM 2125 C C . GLY B 1 130 ? 9.016 0.127 -6.512 1 95.88 130 GLY B C 1
ATOM 2126 O O . GLY B 1 130 ? 9.898 -0.729 -6.395 1 95.88 130 GLY B O 1
ATOM 2127 N N . THR B 1 131 ? 9.133 1.182 -7.266 1 91.81 131 THR B N 1
ATOM 2128 C CA . THR B 1 131 ? 10.398 1.389 -7.957 1 91.81 131 THR B CA 1
ATOM 2129 C C . THR B 1 131 ? 11.477 1.847 -6.98 1 91.81 131 THR B C 1
ATOM 2131 O O . THR B 1 131 ? 11.18 2.502 -5.98 1 91.81 131 THR B O 1
ATOM 2134 N N . ALA B 1 132 ? 12.695 1.458 -7.359 1 87.81 132 ALA B N 1
ATOM 2135 C CA . ALA B 1 132 ? 13.82 1.832 -6.508 1 87.81 132 ALA B CA 1
ATOM 2136 C C . ALA B 1 132 ? 13.906 3.348 -6.352 1 87.81 132 ALA B C 1
ATOM 2138 O O . ALA B 1 132 ? 13.688 4.09 -7.309 1 87.81 132 ALA B O 1
ATOM 2139 N N . ARG B 1 133 ? 14.289 3.736 -5.188 1 81.5 133 ARG B N 1
ATOM 2140 C CA . ARG B 1 133 ? 14.391 5.156 -4.867 1 81.5 133 ARG B CA 1
ATOM 2141 C C . ARG B 1 133 ? 15.539 5.809 -5.625 1 81.5 133 ARG B C 1
ATOM 2143 O O . ARG B 1 133 ? 16.562 5.176 -5.871 1 81.5 133 ARG B O 1
ATOM 2150 N N . ALA B 1 134 ? 15.289 7.043 -5.871 1 76.94 134 ALA B N 1
ATOM 2151 C CA . ALA B 1 134 ? 16.312 7.766 -6.633 1 76.94 134 ALA B CA 1
ATOM 2152 C C . ALA B 1 134 ? 17.359 8.359 -5.703 1 76.94 134 ALA B C 1
ATOM 2154 O O . ALA B 1 134 ? 18.453 8.742 -6.148 1 76.94 134 ALA B O 1
ATOM 2155 N N . THR B 1 135 ? 17.125 8.398 -4.449 1 77.44 135 THR B N 1
ATOM 2156 C CA . THR B 1 135 ? 18.047 9.031 -3.518 1 77.44 135 THR B CA 1
ATOM 2157 C C . THR B 1 135 ? 19.359 8.258 -3.447 1 77.44 135 THR B C 1
ATOM 2159 O O . THR B 1 135 ? 19.344 7.027 -3.348 1 77.44 135 THR B O 1
ATOM 2162 N N . PRO B 1 136 ? 20.422 9.023 -3.434 1 75.56 136 PRO B N 1
ATOM 2163 C CA . PRO B 1 136 ? 21.719 8.367 -3.377 1 75.56 136 PRO B CA 1
ATOM 2164 C C . PRO B 1 136 ? 21.953 7.613 -2.068 1 75.56 136 PRO B C 1
ATOM 2166 O O . PRO B 1 136 ? 21.453 8.031 -1.017 1 75.56 136 PRO B O 1
ATOM 2169 N N . CYS B 1 137 ? 22.672 6.535 -2.203 1 76.56 137 CYS B N 1
ATOM 2170 C CA . CYS B 1 137 ? 23.031 5.781 -1.01 1 76.56 137 CYS B CA 1
ATOM 2171 C C . CYS B 1 137 ? 24.219 6.418 -0.302 1 76.56 137 CYS B C 1
ATOM 2173 O O . CYS B 1 137 ? 25.094 6.996 -0.949 1 76.56 137 CYS B O 1
ATOM 2175 N N . THR B 1 138 ? 24.078 6.602 0.93 1 71.69 138 THR B N 1
ATOM 2176 C CA . THR B 1 138 ? 25.172 7.238 1.668 1 71.69 138 THR B CA 1
ATOM 2177 C C . THR B 1 138 ? 26.156 6.195 2.174 1 71.69 138 THR B C 1
ATOM 2179 O O . THR B 1 138 ? 27.344 6.492 2.338 1 71.69 138 THR B O 1
ATOM 2182 N N . THR B 1 139 ? 25.672 5.074 2.654 1 66.62 139 THR B N 1
ATOM 2183 C CA . THR B 1 139 ? 26.547 4.008 3.113 1 66.62 139 THR B CA 1
ATOM 2184 C C . THR B 1 139 ? 26.312 2.729 2.316 1 66.62 139 THR B C 1
ATOM 2186 O O . THR B 1 139 ? 25.203 2.5 1.817 1 66.62 139 THR B O 1
ATOM 2189 N N . GLU B 1 140 ? 27.281 1.989 1.887 1 64.56 140 GLU B N 1
ATOM 2190 C CA . GLU B 1 140 ? 27.141 0.729 1.162 1 64.56 140 GLU B CA 1
ATOM 2191 C C . GLU B 1 140 ? 27.328 -0.465 2.094 1 64.56 140 GLU B C 1
ATOM 2193 O O . GLU B 1 140 ? 28.172 -0.431 2.99 1 64.56 140 GLU B O 1
ATOM 2198 N N . PRO B 1 141 ? 26.531 -1.468 1.792 1 65.06 141 PRO B N 1
ATOM 2199 C CA . PRO B 1 141 ? 25.219 -1.56 1.142 1 65.06 141 PRO B CA 1
ATOM 2200 C C . PRO B 1 141 ? 24.094 -1.017 2.014 1 65.06 141 PRO B C 1
ATOM 2202 O O . PRO B 1 141 ? 24.141 -1.127 3.24 1 65.06 141 PRO B O 1
ATOM 2205 N N . GLN B 1 142 ? 23.344 -0.33 1.378 1 84.69 142 GLN B N 1
ATOM 2206 C CA . GLN B 1 142 ? 22.172 0.202 2.076 1 84.69 142 GLN B CA 1
ATOM 2207 C C . GLN B 1 142 ? 20.891 -0.338 1.475 1 84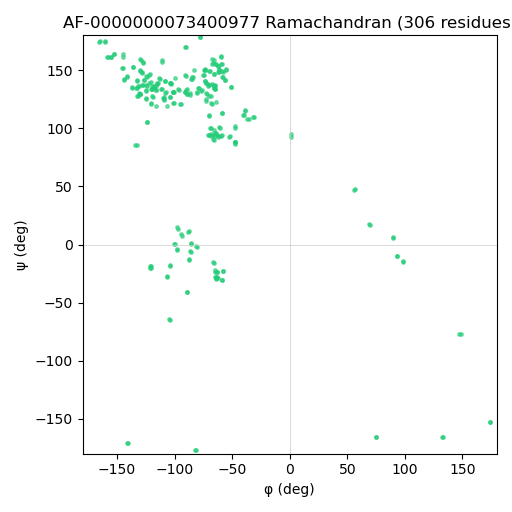.69 142 GLN B C 1
ATOM 2209 O O . GLN B 1 142 ? 20.703 -0.323 0.254 1 84.69 142 GLN B O 1
ATOM 2214 N N . LEU B 1 143 ? 20.109 -1.068 2.348 1 87.75 143 LEU B N 1
ATOM 2215 C CA . LEU B 1 143 ? 18.797 -1.514 1.889 1 87.75 143 LEU B CA 1
ATOM 2216 C C . LEU B 1 143 ? 17.781 -0.381 1.97 1 87.75 143 LEU B C 1
ATOM 2218 O O . LEU B 1 143 ? 17.797 0.402 2.922 1 87.75 143 LEU B O 1
ATOM 2222 N N . GLY B 1 144 ? 17.031 -0.298 0.875 1 88.44 144 GLY B N 1
ATOM 2223 C CA . GLY B 1 144 ? 15.945 0.662 0.826 1 88.44 144 GLY B CA 1
ATOM 2224 C C . GLY B 1 144 ? 14.602 0.026 0.505 1 88.44 144 GLY B C 1
ATOM 2225 O O . GLY B 1 144 ? 14.531 -0.92 -0.282 1 88.44 144 GLY B O 1
ATOM 2226 N N . SER B 1 145 ? 13.555 0.562 1.106 1 93.81 145 SER B N 1
ATOM 2227 C CA . SER B 1 145 ? 12.203 0.082 0.846 1 93.81 145 SER B CA 1
ATOM 2228 C C . SER B 1 145 ? 11.445 1.033 -0.074 1 93.81 145 SER B C 1
ATOM 2230 O O . SER B 1 145 ? 11.57 2.254 0.049 1 93.81 145 SER B O 1
ATOM 2232 N N . SER B 1 146 ? 10.727 0.451 -0.97 1 95.38 146 SER B N 1
ATOM 2233 C CA . SER B 1 146 ? 9.82 1.211 -1.824 1 95.38 146 SER B CA 1
ATOM 2234 C C . SER B 1 146 ? 8.391 0.676 -1.729 1 95.38 146 SER B C 1
ATOM 2236 O O . SER B 1 146 ? 8.078 -0.376 -2.291 1 95.38 146 SER B O 1
ATOM 2238 N N . PRO B 1 147 ? 7.512 1.407 -1.038 1 97.44 147 PRO B N 1
ATOM 2239 C CA . PRO B 1 147 ? 6.133 0.931 -0.904 1 97.44 147 PRO B CA 1
ATOM 2240 C C . PRO B 1 147 ? 5.422 0.798 -2.25 1 97.44 147 PRO B C 1
ATOM 2242 O O . PRO B 1 147 ? 5.738 1.529 -3.191 1 97.44 147 PRO B O 1
ATOM 2245 N N . TYR B 1 148 ? 4.457 -0.173 -2.295 1 97.44 148 TYR B N 1
ATOM 2246 C CA . TYR B 1 148 ? 3.73 -0.368 -3.545 1 97.44 148 TYR B CA 1
ATOM 2247 C C . TYR B 1 148 ? 2.338 -0.929 -3.285 1 97.44 148 TYR B C 1
ATOM 2249 O O . TYR B 1 148 ? 2.039 -1.377 -2.176 1 97.44 148 TYR B O 1
ATOM 2257 N N . TYR B 1 149 ? 1.526 -0.813 -4.301 1 97.81 149 TYR B N 1
ATOM 2258 C CA . TYR B 1 149 ? 0.181 -1.354 -4.453 1 97.81 149 TYR B CA 1
ATOM 2259 C C . TYR B 1 149 ? 0.063 -2.168 -5.738 1 97.81 149 TYR B C 1
ATOM 2261 O O . TYR B 1 149 ? 0.632 -1.8 -6.766 1 97.81 149 TYR B O 1
ATOM 2269 N N . ALA B 1 150 ? -0.667 -3.256 -5.652 1 96.94 150 ALA B N 1
ATOM 2270 C CA . ALA B 1 150 ? -0.904 -4.055 -6.852 1 96.94 150 ALA B CA 1
ATOM 2271 C C . ALA B 1 150 ? -2.121 -4.957 -6.68 1 96.94 150 ALA B C 1
ATOM 2273 O O . ALA B 1 150 ? -2.742 -4.977 -5.613 1 96.94 150 ALA B O 1
ATOM 2274 N N . ARG B 1 151 ? -2.453 -5.605 -7.738 1 95.81 151 ARG B N 1
ATOM 2275 C CA . ARG B 1 151 ? -3.381 -6.734 -7.734 1 95.81 151 ARG B CA 1
ATOM 2276 C C . ARG B 1 151 ? -2.701 -8 -8.234 1 95.81 151 ARG B C 1
ATOM 2278 O O . ARG B 1 151 ? -2.113 -8.008 -9.32 1 95.81 151 ARG B O 1
ATOM 2285 N N . ASP B 1 152 ? -2.779 -9.055 -7.457 1 96.25 152 ASP B N 1
ATOM 2286 C CA . ASP B 1 152 ? -2.17 -10.32 -7.844 1 96.25 152 ASP B CA 1
ATOM 2287 C C . ASP B 1 152 ? -3.234 -11.344 -8.234 1 96.25 152 ASP B C 1
ATOM 2289 O O . ASP B 1 152 ? -4.176 -11.586 -7.477 1 96.25 152 ASP B O 1
ATOM 2293 N N . VAL B 1 153 ? -2.996 -11.953 -9.391 1 95.31 153 VAL B N 1
ATOM 2294 C CA . VAL B 1 153 ? -3.883 -13.008 -9.867 1 95.31 153 VAL B CA 1
ATOM 2295 C C . VAL B 1 153 ? -3.158 -14.352 -9.836 1 95.31 153 VAL B C 1
ATOM 2297 O O . VAL B 1 153 ? -2.012 -14.453 -10.273 1 95.31 153 VAL B O 1
ATOM 2300 N N . PHE B 1 154 ? -3.875 -15.312 -9.305 1 94.81 154 PHE B N 1
ATOM 2301 C CA . PHE B 1 154 ? -3.338 -16.672 -9.188 1 94.81 154 PHE B CA 1
ATOM 2302 C C . PHE B 1 154 ? -4.121 -17.641 -10.055 1 94.81 154 PHE B C 1
ATOM 2304 O O . PHE B 1 154 ? -5.355 -17.625 -10.07 1 94.81 154 PHE B O 1
ATOM 2311 N N . TRP B 1 155 ? -3.348 -18.578 -10.719 1 92.94 155 TRP B N 1
ATOM 2312 C CA . TRP B 1 155 ? -4.043 -19.625 -11.461 1 92.94 155 TRP B CA 1
ATOM 2313 C C . TRP B 1 155 ? -3.129 -20.812 -11.703 1 92.94 155 TRP B C 1
ATOM 2315 O O . TRP B 1 155 ? -1.904 -20.688 -11.617 1 92.94 155 TRP B O 1
#

Organism: Burkholderia thailandensis (strain ATCC 700388 / DSM 13276 / CCUG 48851 / CIP 106301 / E264) (NCBI:txid271848)

Radius of gyration: 25.86 Å; Cα contacts (8 Å, |Δi|>4): 766; chains: 2; bounding box: 88×81×86 Å

Solvent-accessible surface area (backbone atoms only — not comparable to full-atom values): 16918 Å² total; per-residue (Å²): 136,86,79,77,80,76,78,79,79,78,75,75,74,71,73,74,70,78,73,78,77,76,80,59,91,80,41,50,78,60,23,45,30,39,37,32,28,32,27,35,28,36,66,42,99,82,68,41,84,40,78,41,81,71,41,43,44,35,42,28,22,44,72,69,23,47,80,46,32,42,33,34,67,82,41,27,38,37,37,81,87,63,9,26,32,42,43,42,81,73,49,89,38,76,38,96,47,82,64,18,27,61,29,46,42,23,40,39,45,46,81,40,72,56,94,42,38,76,36,41,32,40,35,40,36,80,50,39,36,30,34,78,63,83,58,78,73,88,53,80,74,33,79,29,39,16,54,28,30,33,31,39,32,45,61,136,87,79,76,81,77,78,80,78,78,75,75,74,72,73,74,70,77,72,80,79,75,79,57,92,81,41,50,78,61,23,43,31,40,37,32,28,32,25,35,32,36,65,42,99,81,67,41,84,39,77,41,82,70,41,43,43,35,42,28,22,45,71,69,25,47,80,46,34,42,34,34,66,82,41,28,41,36,37,80,85,64,10,28,34,42,44,42,80,72,50,90,37,76,39,95,48,83,62,18,29,60,28,48,40,24,40,37,46,47,81,39,72,56,94,41,37,76,36,41,32,38,35,39,36,80,51,38,34,30,34,78,63,83,60,79,73,86,55,81,77,33,81,31,39,17,53,28,31,33,31,39,32,44,60

Foldseek 3Di:
DPPDPPPPDPPPPPPPQPDQDDDDPPWDDWWKKKWKWKWWWDQDPVRDIDIGTFWTWMFTADPVRDGFWTAIPQRKIAGPVGKIKGWDFDHWAQDPDNQWHTQTKIAIDTDDDDPCHPWGIKTKADKDKRDDDPDHDDDPTDMDIIIMIIIMITD/DPPDPPPPDPPPPPPPQPDQDDDDPPWDDWWKKKWKWKWKWDQDPVRDIDIGTFWTWMFTADPVRDGFWTAIPQGKIAGPVGKIKGWDFDHWAQDPDNQWHTQTKIAIDTDDDDPCHPWGIKTKADKDKRDDDPDHDDDPTDMDIIIMIIIMITD

InterPro domains:
  IPR021851 Protein of unknown function DUF3455 [PF11937] (29-155)